Protein AF-A0A958G9Z1-F1 (afdb_monomer_lite)

Sequence (364 aa):
LAPSTAAIAHAPLNDTEDTVGPYPLTVTITPGTAGLVGDSVLIKFGTGSFSQTAPLLPFGNPNEYRGVIAGQGSGVSIQYYISTADSLGFHVNLPANAPADYFSFYAGPDTVAPLLVHSSVPFVDIAELPLSIQAGASDNLGVDSVWVEYTINDQSQAPFGMQRSGDEFSATFPFDSSDVAIDDSVSYRILARDVSAAMNQTVSGPHVFDIRKVLSTIQVVNKGIPDNDPSGISDTLHISEPGYSLKDLEIYLDAIHTHTGDLVVQLTAPNGTMLTLVDRPGYPATPTGSPGIHPKITLDDQAETSIEDIAFSAGQQVLGTFRPDPDLLANVNGFAYSGDWIITVSDHNAGSPGLLRNWGMIAS

pLDDT: mean 94.19, std 5.5, range [50.12, 98.81]

Secondary structure (DSSP, 8-state):
---SS-EEE-PPPPPBS-SS--EEEEEEEE--TT-B-GGG-EEEEESSS--EEEE-EE-SSTTEEEEEEPP--SSEEEEEEEEEEBTT--EEEESTTTTSS-EEEEES---PPPEEEE---SEEEGGGPSPEEEEEEE-SS-EEEEEEEEEETTEE---EEPEEETTEEEEE-S--TTT--TT-EEEEEEEEEESSTT--EEEEEEEEEEEE--EEEEEEEEEEE-TTEEEEEEEEEEE--TT-B-S-EEEEEEEE-S-GGGEEEEEE-TTS-EEEEEESTTTTTSTT----EEEEEEE-TT-SSBSSS--PPTT-EEEEEEB-SS--GGGGTTSBS-EEEEEEEEE-SSS--EEEEEEEEEE-

Radius of gyration: 32.28 Å; chains: 1; bounding box: 70×51×80 Å

Structure (mmCIF, N/CA/C/O backbone):
data_AF-A0A958G9Z1-F1
#
_entry.id   AF-A0A958G9Z1-F1
#
loop_
_atom_site.group_PDB
_atom_site.id
_atom_site.type_symbol
_atom_site.label_atom_id
_atom_site.label_alt_id
_atom_site.label_comp_id
_atom_site.label_asym_id
_atom_site.label_entity_id
_atom_site.label_seq_id
_atom_site.pdbx_PDB_ins_code
_atom_site.Cartn_x
_atom_site.Cartn_y
_atom_site.Cartn_z
_atom_site.occupancy
_atom_site.B_iso_or_equiv
_atom_site.auth_seq_id
_atom_site.auth_comp_id
_atom_site.auth_asym_id
_atom_site.auth_atom_id
_atom_site.pdbx_PDB_model_num
ATOM 1 N N . LEU A 1 1 ? 26.342 33.124 -12.918 1.00 50.12 1 LEU A N 1
ATOM 2 C CA . LEU A 1 1 ? 27.725 32.997 -13.436 1.00 50.12 1 LEU A CA 1
ATOM 3 C C . LEU A 1 1 ? 27.742 31.766 -14.329 1.00 50.12 1 LEU A C 1
ATOM 5 O O . LEU A 1 1 ? 27.199 30.758 -13.898 1.00 50.12 1 LEU A O 1
ATOM 9 N N . ALA A 1 2 ? 28.244 31.858 -15.562 1.00 53.75 2 ALA A N 1
ATOM 10 C CA . ALA A 1 2 ? 28.353 30.681 -16.428 1.00 53.75 2 ALA A CA 1
ATOM 11 C C . ALA A 1 2 ? 29.366 29.682 -15.828 1.00 53.75 2 ALA A C 1
ATOM 13 O O . ALA A 1 2 ? 30.347 30.135 -15.228 1.00 53.75 2 ALA A O 1
ATOM 14 N N . PRO A 1 3 ? 29.133 28.362 -15.937 1.00 61.88 3 PRO A N 1
ATOM 15 C CA . PRO A 1 3 ? 30.060 27.361 -15.419 1.00 61.88 3 PRO A CA 1
ATOM 16 C C . PRO A 1 3 ? 31.421 27.459 -16.125 1.00 61.88 3 PRO A C 1
ATOM 18 O O . PRO A 1 3 ? 31.508 27.823 -17.300 1.00 61.88 3 PRO A O 1
ATOM 21 N N . SER A 1 4 ? 32.495 27.153 -15.395 1.00 75.44 4 SER A N 1
ATOM 22 C CA . SER A 1 4 ? 33.869 27.204 -15.917 1.00 75.44 4 SER A CA 1
ATOM 23 C C . SER A 1 4 ? 34.161 26.113 -16.947 1.00 75.44 4 SER A C 1
ATOM 25 O O . SER A 1 4 ? 35.047 26.289 -17.772 1.00 75.44 4 SER A O 1
ATOM 27 N N . THR A 1 5 ? 33.415 25.008 -16.913 1.00 82.56 5 THR A N 1
ATOM 28 C CA . THR A 1 5 ? 33.541 23.858 -17.817 1.00 82.56 5 THR A CA 1
ATOM 29 C C . THR A 1 5 ? 32.169 23.463 -18.361 1.00 82.56 5 THR A C 1
ATOM 31 O O . THR A 1 5 ? 31.136 23.906 -17.851 1.00 82.56 5 THR A O 1
ATOM 34 N N . ALA A 1 6 ? 32.153 22.677 -19.437 1.00 87.56 6 ALA A N 1
ATOM 35 C CA . ALA A 1 6 ? 30.914 22.181 -20.023 1.00 87.56 6 ALA A CA 1
ATOM 36 C C . ALA A 1 6 ? 30.193 21.193 -19.088 1.00 87.56 6 ALA A C 1
ATOM 38 O O . ALA A 1 6 ? 30.829 20.479 -18.317 1.00 87.56 6 ALA A O 1
ATOM 39 N N . ALA A 1 7 ? 28.867 21.120 -19.195 1.00 92.00 7 ALA A N 1
ATOM 40 C CA . ALA A 1 7 ? 28.044 20.121 -18.518 1.00 92.00 7 ALA A CA 1
ATOM 41 C C . ALA A 1 7 ? 27.362 19.222 -19.555 1.00 92.00 7 ALA A C 1
ATOM 43 O O . ALA A 1 7 ? 26.756 19.726 -20.501 1.00 92.00 7 ALA A O 1
ATOM 44 N N . ILE A 1 8 ? 27.456 17.905 -19.368 1.00 94.75 8 ILE A N 1
ATOM 45 C CA . ILE A 1 8 ? 26.913 16.886 -20.275 1.00 94.75 8 ILE A CA 1
ATOM 46 C C . ILE A 1 8 ? 25.754 16.179 -19.567 1.00 94.75 8 ILE A C 1
ATOM 48 O O . ILE A 1 8 ? 25.907 15.750 -18.425 1.00 94.75 8 ILE A O 1
ATOM 52 N N . ALA A 1 9 ? 24.619 16.028 -20.247 1.00 95.31 9 ALA A N 1
ATOM 53 C CA . ALA A 1 9 ? 23.463 15.266 -19.784 1.00 95.31 9 ALA A CA 1
ATOM 54 C C . ALA A 1 9 ? 23.013 14.266 -20.859 1.00 95.31 9 ALA A C 1
ATOM 56 O O . ALA A 1 9 ? 22.919 14.605 -22.041 1.00 95.31 9 ALA A O 1
ATOM 57 N N . HIS A 1 10 ? 22.741 13.031 -20.443 1.00 95.44 10 HIS A N 1
ATOM 58 C CA . HIS A 1 10 ? 22.372 11.920 -21.316 1.00 95.44 10 HIS A CA 1
ATOM 59 C C . HIS A 1 10 ? 21.579 10.876 -20.522 1.00 95.44 10 HIS A C 1
ATOM 61 O O . HIS A 1 10 ? 21.950 10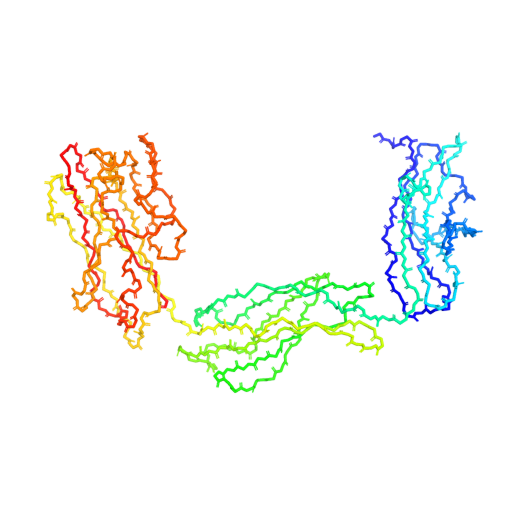.562 -19.391 1.00 95.44 10 HIS A O 1
ATOM 67 N N . ALA A 1 11 ? 20.513 10.345 -21.122 1.00 94.12 11 ALA A N 1
ATOM 68 C CA . ALA A 1 11 ? 19.806 9.173 -20.616 1.00 94.12 11 ALA A CA 1
ATOM 69 C C . ALA A 1 11 ? 20.477 7.911 -21.187 1.00 94.12 11 ALA A C 1
ATOM 71 O O . ALA A 1 11 ? 20.537 7.810 -22.415 1.00 94.12 11 ALA A O 1
ATOM 72 N N . PRO A 1 12 ? 20.996 6.994 -20.347 1.00 94.69 12 PRO A N 1
ATOM 73 C CA . PRO A 1 12 ? 21.653 5.775 -20.811 1.00 94.69 12 PRO A CA 1
ATOM 74 C C . PRO A 1 12 ? 20.796 4.975 -21.795 1.00 94.69 12 PRO A C 1
ATOM 76 O O . PRO A 1 12 ? 19.569 4.990 -21.711 1.00 94.69 12 PRO A O 1
ATOM 79 N N . LEU A 1 13 ? 21.447 4.279 -22.727 1.00 94.88 13 LEU A N 1
ATOM 80 C CA . LEU A 1 13 ? 20.760 3.332 -23.599 1.00 94.88 13 LEU A CA 1
ATOM 81 C C . LEU A 1 13 ? 20.326 2.105 -22.793 1.00 94.88 13 LEU A C 1
ATOM 83 O O . LEU A 1 13 ? 21.103 1.589 -21.992 1.00 94.88 13 LEU A O 1
ATOM 87 N N . ASN A 1 14 ? 19.105 1.650 -23.051 1.00 93.25 14 ASN A N 1
ATOM 88 C CA . ASN A 1 14 ? 18.599 0.373 -22.567 1.00 93.25 14 ASN A CA 1
ATOM 89 C C . ASN A 1 14 ? 19.230 -0.784 -23.345 1.00 93.25 14 ASN A C 1
ATOM 91 O O . ASN A 1 14 ? 19.774 -0.598 -24.441 1.00 93.25 14 ASN A O 1
ATOM 95 N N . ASP A 1 15 ? 19.103 -1.982 -22.788 1.00 95.38 15 ASP A N 1
ATOM 96 C CA . ASP A 1 15 ? 19.383 -3.211 -23.516 1.00 95.38 15 ASP A CA 1
ATOM 97 C C . ASP A 1 15 ? 18.480 -3.304 -24.759 1.00 95.38 15 ASP A C 1
ATOM 99 O O . ASP A 1 15 ? 17.447 -2.634 -24.878 1.00 95.38 15 ASP A O 1
ATOM 103 N N . THR A 1 16 ? 18.891 -4.097 -25.744 1.00 94.62 16 THR A N 1
ATOM 104 C CA . THR A 1 16 ? 18.179 -4.198 -27.016 1.00 94.62 16 THR A CA 1
ATOM 105 C C . THR A 1 16 ? 18.342 -5.565 -27.663 1.00 94.62 16 THR A C 1
ATOM 107 O O . THR A 1 16 ? 19.415 -6.166 -27.634 1.00 94.62 16 THR A O 1
ATOM 110 N N . GLU A 1 17 ? 17.285 -6.033 -28.323 1.00 95.12 17 GLU A N 1
ATOM 111 C CA . GLU A 1 17 ? 17.350 -7.219 -29.183 1.00 95.12 17 GLU A CA 1
ATOM 112 C C . GLU A 1 17 ? 17.801 -6.886 -30.618 1.00 95.12 17 GLU A C 1
ATOM 114 O O . GLU A 1 17 ? 18.070 -7.795 -31.408 1.00 95.12 17 GLU A O 1
ATOM 119 N N . ASP A 1 18 ? 17.933 -5.598 -30.976 1.00 94.25 18 ASP A N 1
ATOM 120 C CA . ASP A 1 18 ? 18.620 -5.211 -32.209 1.00 94.25 18 ASP A CA 1
ATOM 121 C C . ASP A 1 18 ? 20.117 -5.491 -32.047 1.00 94.25 18 ASP A C 1
ATOM 123 O O . ASP A 1 18 ? 20.829 -4.809 -31.323 1.00 94.25 18 ASP A O 1
ATOM 127 N N . THR A 1 19 ? 20.603 -6.522 -32.730 1.00 93.38 19 THR A N 1
ATOM 128 C CA . THR A 1 19 ? 22.013 -6.943 -32.673 1.00 93.38 19 THR A CA 1
ATOM 129 C C . THR A 1 19 ? 22.869 -6.335 -33.785 1.00 93.38 19 THR A C 1
ATOM 131 O O . THR A 1 19 ? 24.076 -6.588 -33.862 1.00 93.38 19 THR A O 1
ATOM 134 N N . VAL A 1 20 ? 22.256 -5.548 -34.674 1.00 94.62 20 VAL A N 1
ATOM 135 C CA . VAL A 1 20 ? 22.892 -4.978 -35.866 1.00 94.62 20 VAL A CA 1
ATOM 136 C C . VAL A 1 20 ? 23.199 -3.497 -35.662 1.00 94.62 20 VAL A C 1
ATOM 138 O O . VAL A 1 20 ? 24.272 -3.032 -36.061 1.00 94.62 20 VAL A O 1
ATOM 141 N N . GLY A 1 21 ? 22.286 -2.757 -35.033 1.00 92.44 21 GLY A N 1
ATOM 142 C CA . GLY A 1 21 ? 22.376 -1.310 -34.898 1.00 92.44 21 GLY A CA 1
ATOM 143 C C . GLY A 1 21 ? 22.321 -0.587 -36.258 1.00 92.44 21 GLY A C 1
ATOM 144 O O . GLY A 1 21 ? 21.833 -1.131 -37.253 1.00 92.44 21 GLY A O 1
ATOM 145 N N . PRO A 1 22 ? 22.855 0.643 -36.361 1.00 95.44 22 PRO A N 1
ATOM 146 C CA . PRO A 1 22 ? 23.552 1.389 -35.318 1.00 95.44 22 PRO A CA 1
ATOM 147 C C . PRO A 1 22 ? 22.590 1.948 -34.257 1.00 95.44 22 PRO A C 1
ATOM 149 O O . PRO A 1 22 ? 21.443 2.264 -34.559 1.00 95.44 22 PRO A O 1
ATOM 152 N N . TYR A 1 23 ? 23.077 2.135 -33.033 1.00 96.56 23 TYR A N 1
ATOM 153 C CA . TYR A 1 23 ? 22.278 2.563 -31.883 1.00 96.56 23 TYR A CA 1
ATOM 154 C C . TYR A 1 23 ? 22.357 4.084 -31.710 1.00 96.56 23 TYR A C 1
ATOM 156 O O . TYR A 1 23 ? 23.419 4.603 -31.341 1.00 96.56 23 TYR A O 1
ATOM 164 N N . PRO A 1 24 ? 21.289 4.837 -32.027 1.00 96.19 24 PRO A N 1
ATOM 165 C CA . PRO A 1 24 ? 21.303 6.284 -31.908 1.00 96.19 24 PRO A CA 1
ATOM 166 C C . PRO A 1 24 ? 21.202 6.720 -30.449 1.00 96.19 24 PRO A C 1
ATOM 168 O O . PRO A 1 24 ? 20.448 6.145 -29.672 1.00 96.19 24 PRO A O 1
ATOM 171 N N . LEU A 1 25 ? 21.897 7.801 -30.103 1.00 96.06 25 LEU A N 1
ATOM 172 C CA . LEU A 1 25 ? 21.759 8.447 -28.804 1.00 96.06 25 LEU A CA 1
ATOM 173 C C . LEU A 1 25 ? 21.762 9.969 -28.933 1.00 96.06 25 LEU A C 1
ATOM 175 O O . L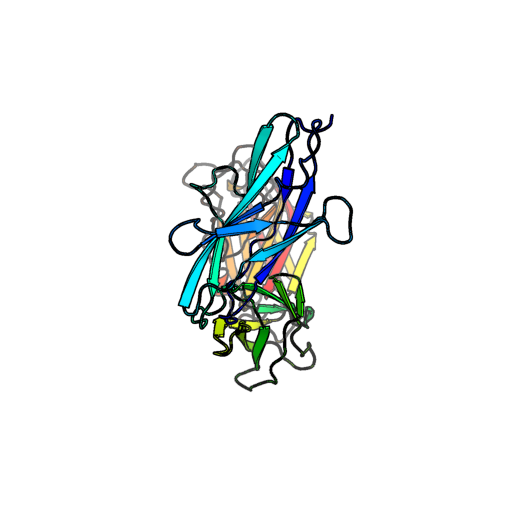EU A 1 25 ? 22.402 10.533 -29.828 1.00 96.06 25 LEU A O 1
ATOM 179 N N . THR A 1 26 ? 21.049 10.615 -28.015 1.00 95.38 26 THR A N 1
ATOM 180 C CA . THR A 1 26 ? 20.959 12.072 -27.894 1.00 95.38 26 THR A CA 1
ATOM 181 C C . THR A 1 26 ? 21.633 12.522 -26.601 1.00 95.38 26 THR A C 1
ATOM 183 O O . THR A 1 26 ? 21.517 11.872 -25.557 1.00 95.38 26 THR A O 1
ATOM 186 N N . VAL A 1 27 ? 22.348 13.642 -26.673 1.00 95.44 27 VAL A N 1
ATOM 187 C CA . VAL A 1 27 ? 23.076 14.256 -25.560 1.00 95.44 27 VAL A CA 1
ATOM 188 C C . VAL A 1 27 ? 22.757 15.742 -25.526 1.00 95.44 27 VAL A C 1
ATOM 190 O O . VAL A 1 27 ? 22.764 16.401 -26.562 1.00 95.44 27 VAL A O 1
ATOM 193 N N . THR A 1 28 ? 22.529 16.287 -24.335 1.00 95.56 28 THR A N 1
ATOM 194 C CA . THR A 1 28 ? 22.487 17.738 -24.125 1.00 95.56 28 THR A CA 1
ATOM 195 C C . THR A 1 28 ? 23.808 18.200 -23.528 1.00 95.56 28 THR A C 1
ATOM 197 O O . THR A 1 28 ? 24.258 17.658 -22.520 1.00 95.56 28 THR A O 1
ATOM 200 N N . ILE A 1 29 ? 24.437 19.205 -24.130 1.00 93.44 29 ILE A N 1
ATOM 201 C CA . ILE A 1 29 ? 25.736 19.721 -23.700 1.00 93.44 29 ILE A CA 1
ATOM 202 C C . ILE A 1 29 ? 25.635 21.225 -23.522 1.00 93.44 29 ILE A C 1
ATOM 204 O O . ILE A 1 29 ? 25.547 21.969 -24.492 1.00 93.44 29 ILE A O 1
ATOM 208 N N . THR A 1 30 ? 25.681 21.678 -22.273 1.00 92.75 30 THR A N 1
ATOM 209 C CA . THR A 1 30 ? 25.735 23.106 -21.948 1.00 92.75 30 THR A CA 1
ATOM 210 C C . THR A 1 30 ? 27.195 23.562 -21.969 1.00 92.75 30 THR A C 1
ATOM 212 O O . THR A 1 30 ? 27.970 23.095 -21.129 1.00 92.75 30 THR A O 1
ATOM 215 N N . PRO A 1 31 ? 27.610 24.454 -22.889 1.00 87.81 31 PRO A N 1
ATOM 216 C CA . PRO A 1 31 ? 28.996 24.903 -22.966 1.00 87.81 31 PRO A CA 1
ATOM 217 C C . PRO A 1 31 ? 29.430 25.686 -21.722 1.00 87.81 31 PRO A C 1
ATOM 219 O O . PRO A 1 31 ? 28.656 26.462 -21.157 1.00 87.81 31 PRO A O 1
ATOM 222 N N . GLY A 1 32 ? 30.697 25.523 -21.338 1.00 85.62 32 GLY A N 1
ATOM 223 C CA . GLY A 1 32 ? 31.363 26.423 -20.396 1.00 85.62 32 GLY A CA 1
ATOM 224 C C . GLY A 1 32 ? 31.752 27.754 -21.052 1.00 85.62 32 GLY A C 1
ATOM 225 O O . GLY A 1 32 ? 31.539 27.971 -22.247 1.00 85.62 32 GLY A O 1
ATOM 226 N N . THR A 1 33 ? 32.380 28.643 -20.283 1.00 84.88 33 THR A N 1
ATOM 227 C CA . THR A 1 33 ? 32.805 29.980 -20.749 1.00 84.88 33 THR A CA 1
ATOM 228 C C . THR A 1 33 ? 33.734 29.966 -21.967 1.00 84.88 33 THR A C 1
ATOM 230 O O . THR A 1 33 ? 33.690 30.897 -22.767 1.00 84.88 33 THR A O 1
ATOM 233 N N . ALA A 1 34 ? 34.555 28.926 -22.123 1.00 83.44 34 ALA A N 1
ATOM 234 C CA . ALA A 1 34 ? 35.497 28.783 -23.231 1.00 83.44 34 ALA A CA 1
ATOM 235 C C . ALA A 1 34 ? 34.858 28.312 -24.554 1.00 83.44 34 ALA A C 1
ATOM 237 O O . ALA A 1 34 ? 35.523 28.345 -25.589 1.00 83.44 34 ALA A O 1
ATOM 238 N N . GLY A 1 35 ? 33.584 27.900 -24.557 1.00 84.75 35 GLY A N 1
ATOM 239 C CA . GLY A 1 35 ? 32.925 27.322 -25.733 1.00 84.75 35 GLY A CA 1
ATOM 240 C C . GLY A 1 35 ? 33.491 25.953 -26.142 1.00 84.75 35 GLY A C 1
ATOM 241 O O . GLY A 1 35 ? 34.638 25.614 -25.856 1.00 84.75 35 GLY A O 1
ATOM 242 N N . LEU A 1 36 ? 32.672 25.138 -26.808 1.00 88.62 36 LEU A N 1
ATOM 243 C CA . LEU A 1 36 ? 33.074 23.802 -27.260 1.00 88.62 36 LEU A CA 1
ATOM 244 C C . LEU A 1 36 ? 33.890 23.870 -28.555 1.00 88.62 36 LEU A C 1
ATOM 246 O O . LEU A 1 36 ? 33.607 24.683 -29.437 1.00 88.62 36 LEU A O 1
ATOM 250 N N . VAL A 1 37 ? 34.856 22.965 -28.699 1.00 88.31 37 VAL A N 1
ATOM 251 C CA . VAL A 1 37 ? 35.515 22.700 -29.985 1.00 88.31 37 VAL A CA 1
ATOM 252 C C . VAL A 1 37 ? 34.622 21.765 -30.806 1.00 88.31 37 VAL A C 1
ATOM 254 O O . VAL A 1 37 ? 34.230 20.710 -30.324 1.00 88.31 37 VAL A O 1
ATOM 257 N N . GLY A 1 38 ? 34.291 22.138 -32.046 1.00 72.44 38 GLY A N 1
ATOM 258 C CA . GLY A 1 38 ? 33.286 21.424 -32.855 1.00 72.44 38 GLY A CA 1
ATOM 259 C C . GLY A 1 38 ? 33.532 19.917 -33.012 1.00 72.44 38 GLY A C 1
ATOM 260 O O . GLY A 1 38 ? 32.596 19.136 -32.875 1.00 72.44 38 GLY A O 1
ATOM 261 N N . ASP A 1 39 ? 34.789 19.506 -33.201 1.00 81.38 39 ASP A N 1
ATOM 262 C CA . ASP A 1 39 ? 35.165 18.102 -33.436 1.00 81.38 39 ASP A CA 1
ATOM 263 C C . ASP A 1 39 ? 35.554 17.348 -32.148 1.00 81.38 39 ASP A C 1
ATOM 265 O O . ASP A 1 39 ? 35.999 16.200 -32.201 1.00 81.38 39 ASP A O 1
ATOM 269 N N . SER A 1 40 ? 35.435 17.983 -30.976 1.00 86.94 40 SER A N 1
ATOM 270 C CA . SER A 1 40 ? 35.824 17.376 -29.696 1.00 86.94 40 SER A CA 1
ATOM 271 C C . SER A 1 40 ? 34.696 16.609 -29.010 1.00 86.94 40 SER A C 1
ATOM 273 O O . SER A 1 40 ? 34.952 15.923 -28.022 1.00 86.94 40 SER A O 1
ATOM 275 N N . VAL A 1 41 ? 33.465 16.718 -29.519 1.00 92.56 41 VAL A N 1
ATOM 276 C CA . VAL A 1 41 ? 32.273 16.072 -28.963 1.00 92.56 41 VAL A CA 1
ATOM 277 C C . VAL A 1 41 ? 32.150 14.657 -29.527 1.00 92.56 41 VAL A C 1
ATOM 279 O O . VAL A 1 41 ? 31.804 14.456 -30.692 1.00 92.56 41 VAL A O 1
ATOM 282 N N . LEU A 1 42 ? 32.466 13.661 -28.702 1.00 96.50 42 LEU A N 1
ATOM 283 C CA . LEU A 1 42 ? 32.685 12.281 -29.131 1.00 96.50 42 LEU A CA 1
ATOM 284 C C . LEU A 1 42 ? 31.972 11.274 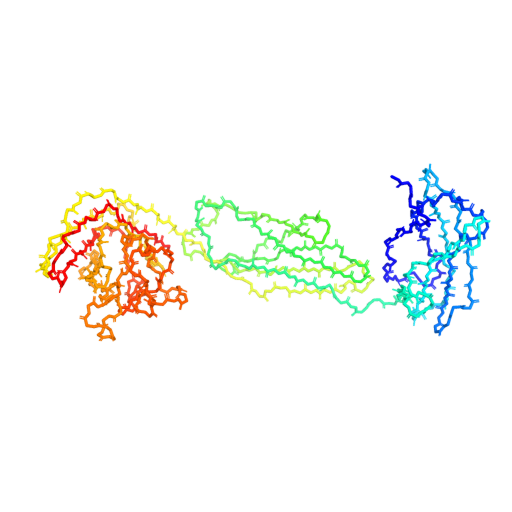-28.222 1.00 96.50 42 LEU A C 1
ATOM 286 O O . LEU A 1 42 ? 31.852 11.472 -27.015 1.00 96.50 42 LEU A O 1
ATOM 290 N N . ILE A 1 43 ? 31.601 10.136 -28.804 1.00 97.50 43 ILE A N 1
ATOM 291 C CA . ILE A 1 43 ? 31.267 8.894 -28.103 1.00 97.50 43 ILE A CA 1
ATOM 292 C C . ILE A 1 43 ? 32.482 7.978 -28.203 1.00 97.50 43 ILE A C 1
ATOM 294 O O . ILE A 1 43 ? 32.981 7.724 -29.301 1.00 97.50 43 ILE A O 1
ATOM 298 N N . LYS A 1 44 ? 32.958 7.468 -27.071 1.00 97.94 44 LYS A N 1
ATOM 299 C CA . LYS A 1 44 ? 34.019 6.459 -26.979 1.00 97.94 44 LYS A CA 1
ATOM 300 C C . LYS A 1 44 ? 33.368 5.148 -26.570 1.00 97.94 44 LYS A C 1
ATOM 302 O O . LYS A 1 44 ? 32.704 5.123 -25.541 1.00 97.94 44 LYS A O 1
ATOM 307 N N . PHE A 1 45 ? 33.506 4.091 -27.367 1.00 98.31 45 PHE A N 1
ATOM 308 C CA . PHE A 1 45 ? 32.751 2.851 -27.154 1.00 98.31 45 PHE A CA 1
ATOM 309 C C . PHE A 1 45 ? 33.515 1.595 -27.585 1.00 98.31 45 PHE A C 1
ATOM 311 O O . PHE A 1 45 ? 34.510 1.674 -28.309 1.00 98.31 45 PHE A O 1
ATOM 318 N N . GLY A 1 46 ? 33.052 0.429 -27.137 1.00 97.31 46 GLY A N 1
ATOM 319 C CA . GLY A 1 46 ? 33.583 -0.868 -27.553 1.00 97.31 46 GLY A CA 1
ATOM 320 C C . GLY A 1 46 ? 33.116 -2.026 -26.665 1.00 97.31 46 GLY A C 1
ATOM 321 O O . GLY A 1 46 ? 32.401 -1.817 -25.687 1.00 97.31 46 GLY A O 1
ATOM 322 N N . THR A 1 47 ? 33.502 -3.253 -27.011 1.00 95.44 47 THR A N 1
ATOM 323 C CA . THR A 1 47 ? 33.280 -4.454 -26.186 1.00 95.44 47 THR A CA 1
ATOM 324 C C . THR A 1 47 ? 34.574 -4.836 -25.467 1.00 95.44 47 THR A C 1
ATOM 326 O O . THR A 1 47 ? 35.591 -5.096 -26.114 1.00 95.44 47 THR A O 1
ATOM 329 N N . GLY A 1 48 ? 34.571 -4.842 -24.131 1.00 90.44 48 GLY A N 1
ATOM 330 C CA . GLY A 1 48 ? 35.743 -5.160 -23.297 1.00 90.44 48 GLY A CA 1
ATOM 331 C C . GLY A 1 48 ? 36.868 -4.108 -23.292 1.00 90.44 48 GLY A C 1
ATOM 332 O O . GLY A 1 48 ? 37.734 -4.149 -22.422 1.00 90.44 48 GLY A O 1
ATOM 333 N N . SER A 1 49 ? 36.875 -3.165 -24.242 1.00 93.94 49 SER A N 1
ATOM 334 C CA . SER A 1 49 ? 37.761 -1.992 -24.288 1.00 93.94 49 SER A CA 1
ATOM 335 C C . SER A 1 49 ? 37.167 -0.892 -25.178 1.00 93.94 49 SER A C 1
ATOM 337 O O . SER A 1 49 ? 36.456 -1.198 -26.133 1.00 93.94 49 SER A O 1
ATOM 339 N N . PHE A 1 50 ? 37.492 0.381 -24.921 1.00 96.88 50 PHE A N 1
ATOM 340 C CA . PHE A 1 50 ? 37.050 1.532 -25.729 1.00 96.88 50 PHE A CA 1
ATOM 341 C C . PHE A 1 50 ? 37.895 1.708 -27.004 1.00 96.88 50 PHE A C 1
ATOM 343 O O . PHE A 1 50 ? 38.719 2.618 -27.104 1.00 96.88 50 PHE A O 1
ATOM 350 N N . SER A 1 51 ? 37.729 0.808 -27.973 1.00 95.12 51 SER A N 1
ATOM 351 C CA . SER A 1 51 ? 38.516 0.782 -29.217 1.00 95.12 51 SER A CA 1
ATOM 352 C C . SER A 1 51 ? 37.948 1.652 -30.344 1.00 95.12 51 SER A C 1
ATOM 354 O O . SER A 1 51 ? 38.645 1.904 -31.328 1.00 95.12 51 SER A O 1
ATOM 356 N N . GLN A 1 52 ? 36.709 2.134 -30.212 1.00 96.94 52 GLN A N 1
ATOM 357 C CA . GLN A 1 52 ? 36.005 2.882 -31.251 1.00 96.94 52 GLN A CA 1
ATOM 358 C C . GLN A 1 52 ? 35.628 4.293 -30.793 1.00 96.94 52 GLN A C 1
ATOM 360 O O . GLN A 1 52 ? 35.534 4.605 -29.603 1.00 96.94 52 GLN A O 1
ATOM 365 N N . THR A 1 53 ? 35.455 5.192 -31.762 1.00 96.88 53 THR A N 1
ATOM 366 C CA . THR A 1 53 ? 35.029 6.576 -31.533 1.00 96.88 53 THR A CA 1
ATOM 367 C C . THR A 1 53 ? 34.038 7.000 -32.611 1.00 96.88 53 THR A C 1
ATOM 369 O O . THR A 1 53 ? 34.285 6.754 -33.788 1.00 96.88 53 THR A O 1
ATOM 372 N N . ALA A 1 54 ? 32.960 7.675 -32.218 1.00 96.69 54 ALA A N 1
ATOM 373 C CA . ALA A 1 54 ? 31.993 8.287 -33.127 1.00 96.69 54 ALA A CA 1
ATOM 374 C C . ALA A 1 54 ? 31.768 9.767 -32.769 1.00 96.69 54 ALA A C 1
ATOM 376 O O . ALA A 1 54 ? 31.811 10.108 -31.586 1.00 96.69 54 ALA A O 1
ATOM 377 N N . PRO A 1 55 ? 31.537 10.657 -33.750 1.00 96.69 55 PRO A N 1
ATOM 378 C CA . PRO A 1 55 ? 31.218 12.055 -33.480 1.00 96.69 55 PRO A CA 1
ATOM 379 C C . PRO A 1 55 ? 29.769 12.229 -33.005 1.00 96.69 55 PRO A C 1
ATOM 381 O O . PRO A 1 55 ? 28.863 11.515 -33.439 1.00 96.69 55 PRO A O 1
ATOM 384 N N . LEU A 1 56 ? 29.554 13.226 -32.149 1.00 95.56 56 LEU A N 1
ATOM 385 C CA . LEU A 1 56 ? 28.241 13.757 -31.785 1.00 95.56 56 LEU A CA 1
ATOM 386 C C . LEU A 1 56 ? 28.028 15.074 -32.535 1.00 95.56 56 LEU A C 1
ATOM 388 O O . LEU A 1 56 ? 28.791 16.022 -32.365 1.00 95.56 56 LEU A O 1
ATOM 392 N N . LEU A 1 57 ? 26.993 15.136 -33.369 1.00 94.56 57 LEU A N 1
ATOM 393 C CA . LEU A 1 57 ? 26.719 16.281 -34.238 1.00 94.56 57 LEU A CA 1
ATOM 394 C C . LEU A 1 57 ? 25.528 17.091 -33.707 1.00 94.56 57 LEU A C 1
ATOM 396 O O . LEU A 1 57 ? 24.578 16.478 -33.223 1.00 94.56 57 LEU A O 1
ATOM 400 N N . PRO A 1 58 ? 25.524 18.434 -33.812 1.00 92.75 58 PRO A N 1
ATOM 401 C CA . PRO A 1 58 ? 24.381 19.256 -33.404 1.00 92.75 58 PRO A CA 1
ATOM 402 C C . PRO A 1 58 ? 23.062 18.802 -34.052 1.00 92.75 58 PRO A C 1
ATOM 404 O O . PRO A 1 58 ? 23.035 18.497 -35.248 1.00 92.75 58 PRO A O 1
ATOM 407 N N . PHE A 1 59 ? 21.965 18.776 -33.290 1.00 91.69 59 PHE A N 1
ATOM 408 C CA . PHE A 1 59 ? 20.685 18.223 -33.737 1.00 91.69 59 PHE A CA 1
ATOM 409 C C . PHE A 1 59 ? 19.480 19.017 -33.225 1.00 91.69 59 PHE A C 1
ATOM 411 O O . PHE A 1 59 ? 19.147 18.937 -32.054 1.00 91.69 59 PHE A O 1
ATOM 418 N N . GLY A 1 60 ? 18.783 19.723 -34.122 1.00 82.88 60 GLY A N 1
ATOM 419 C CA . GLY A 1 60 ? 17.427 20.252 -33.899 1.00 82.88 60 GLY A CA 1
ATOM 420 C C . GLY A 1 60 ? 17.311 21.453 -32.950 1.00 82.88 60 GLY A C 1
ATOM 421 O O . GLY A 1 60 ? 16.749 22.474 -33.344 1.00 82.88 60 GLY A O 1
ATOM 422 N N . ASN A 1 61 ? 17.860 21.357 -31.739 1.00 91.75 61 ASN A N 1
ATOM 423 C CA . ASN A 1 61 ? 17.771 22.363 -30.682 1.00 91.75 61 ASN A CA 1
ATOM 424 C C . ASN A 1 61 ? 19.159 22.879 -30.255 1.00 91.75 61 ASN A C 1
ATOM 426 O O . ASN A 1 61 ? 20.170 22.193 -30.432 1.00 91.75 61 ASN A O 1
ATOM 430 N N . PRO A 1 62 ? 19.247 24.089 -29.664 1.00 90.56 62 PRO A N 1
ATOM 431 C CA . PRO A 1 62 ? 20.475 24.548 -29.025 1.00 90.56 62 PRO A CA 1
ATOM 432 C C . PRO A 1 62 ? 20.961 23.530 -27.991 1.00 90.56 62 PRO A C 1
ATOM 434 O O . PRO A 1 62 ? 20.160 23.021 -27.212 1.00 90.56 62 PRO A O 1
ATOM 437 N N . ASN A 1 63 ? 22.272 23.280 -27.960 1.00 91.62 63 ASN A N 1
ATOM 438 C CA . ASN A 1 63 ? 22.937 22.357 -27.032 1.00 91.62 63 ASN A CA 1
ATOM 439 C C . ASN A 1 63 ? 22.572 20.871 -27.186 1.00 91.62 63 ASN A C 1
ATOM 441 O O . ASN A 1 63 ? 23.103 20.056 -26.436 1.00 91.62 63 ASN A O 1
ATOM 445 N N . GLU A 1 64 ? 21.718 20.494 -28.133 1.00 95.19 64 GLU A N 1
ATOM 446 C CA . GLU A 1 64 ? 21.376 19.099 -28.394 1.00 95.19 64 GLU A CA 1
ATOM 447 C C . GLU A 1 64 ? 22.284 18.521 -29.485 1.00 95.19 64 GLU A C 1
ATOM 449 O O . GLU A 1 64 ? 22.493 19.126 -30.539 1.00 95.19 64 GLU A O 1
ATOM 454 N N . TYR A 1 65 ? 22.838 17.342 -29.220 1.00 95.50 65 TYR A N 1
ATOM 455 C CA . TYR A 1 65 ? 23.739 16.622 -30.109 1.00 95.50 65 TYR A CA 1
ATOM 456 C C . TYR A 1 65 ? 23.258 15.184 -30.283 1.00 95.50 65 TYR A C 1
ATOM 458 O O . TYR A 1 65 ? 22.781 14.558 -29.336 1.00 95.50 65 TYR A O 1
ATOM 466 N N . ARG A 1 66 ? 23.431 14.635 -31.485 1.00 96.12 66 ARG A N 1
ATOM 467 C CA . ARG A 1 66 ? 23.055 13.266 -31.836 1.00 96.12 66 ARG A CA 1
ATOM 468 C C . ARG A 1 66 ? 24.231 12.517 -32.440 1.00 96.12 66 ARG A C 1
ATOM 470 O O . ARG A 1 66 ? 24.993 13.058 -33.240 1.00 96.12 66 ARG A O 1
ATOM 477 N N . GLY A 1 67 ? 24.364 11.258 -32.054 1.00 95.75 67 GLY A N 1
ATOM 478 C CA . GLY A 1 67 ? 25.412 10.360 -32.518 1.00 95.75 67 GLY A CA 1
ATOM 479 C C . GLY A 1 67 ? 24.889 8.938 -32.591 1.00 95.75 67 GLY A C 1
ATOM 480 O O . GLY A 1 67 ? 23.739 8.666 -32.240 1.00 95.75 67 GLY A O 1
ATOM 481 N N . VAL A 1 68 ? 25.731 8.035 -33.079 1.00 97.38 68 VAL A N 1
ATOM 482 C CA . VAL A 1 68 ? 25.392 6.619 -33.195 1.00 97.38 68 VAL A CA 1
ATOM 483 C C . VAL A 1 68 ? 26.547 5.750 -32.715 1.00 97.38 68 VAL A C 1
ATOM 485 O O . VAL A 1 68 ? 27.709 6.034 -33.005 1.00 97.38 68 VAL A O 1
ATOM 488 N N . ILE A 1 69 ? 26.222 4.677 -32.003 1.00 97.69 69 ILE A N 1
ATOM 489 C CA . ILE A 1 69 ? 27.145 3.590 -31.676 1.00 97.69 69 ILE A CA 1
ATOM 490 C C . ILE A 1 69 ? 26.973 2.515 -32.749 1.00 97.69 69 ILE A C 1
ATOM 492 O O . ILE A 1 69 ? 25.865 2.037 -32.982 1.00 97.69 69 ILE A O 1
ATOM 496 N N . ALA A 1 70 ? 28.051 2.145 -33.437 1.00 96.38 70 ALA A N 1
ATOM 497 C CA . ALA A 1 70 ? 27.989 1.078 -34.434 1.00 96.38 70 ALA A CA 1
ATOM 498 C C . ALA A 1 70 ? 27.743 -0.286 -33.762 1.00 96.38 70 ALA A C 1
ATOM 500 O O . ALA A 1 70 ? 28.237 -0.532 -32.659 1.00 96.38 70 ALA A O 1
ATOM 501 N N . GLY A 1 71 ? 27.010 -1.176 -34.438 1.00 93.81 71 GLY A N 1
ATOM 502 C CA . GLY A 1 71 ? 26.787 -2.544 -33.970 1.00 93.81 71 GLY A CA 1
ATOM 503 C C . GLY A 1 71 ? 28.090 -3.316 -33.771 1.00 93.81 71 GLY A C 1
ATOM 504 O O . GLY A 1 71 ? 29.030 -3.180 -34.555 1.00 93.81 71 GLY A O 1
ATOM 505 N N . GLN A 1 72 ? 28.145 -4.135 -32.718 1.00 93.25 72 GLN A N 1
ATOM 506 C CA . GLN A 1 72 ? 29.324 -4.941 -32.365 1.00 93.25 72 GLN A CA 1
ATOM 507 C C . GLN A 1 72 ? 29.034 -6.450 -32.321 1.00 93.25 72 GLN A C 1
ATOM 509 O O . GLN A 1 72 ? 29.829 -7.221 -31.788 1.00 93.25 72 GLN A O 1
ATOM 514 N N . GLY A 1 73 ? 27.923 -6.873 -32.931 1.00 89.31 73 GLY A N 1
ATOM 515 C CA . GLY A 1 73 ? 27.480 -8.264 -32.984 1.00 89.31 73 GLY A CA 1
ATOM 516 C C . GLY A 1 73 ? 26.374 -8.582 -31.978 1.00 89.31 73 GLY A C 1
ATOM 517 O O . GLY A 1 73 ? 25.849 -7.698 -31.309 1.00 89.31 73 GLY A O 1
ATOM 518 N N . SER A 1 74 ? 26.024 -9.866 -31.900 1.00 92.94 74 SER A N 1
ATOM 519 C CA . SER A 1 74 ? 24.964 -10.393 -31.036 1.00 92.94 74 SER A CA 1
ATOM 520 C C . SER A 1 74 ? 25.532 -10.975 -29.747 1.00 92.94 74 SER A C 1
ATOM 522 O O . SER A 1 74 ? 26.568 -11.639 -29.763 1.00 92.94 74 SER A O 1
ATOM 524 N N . GLY A 1 75 ? 24.796 -10.809 -28.653 1.00 93.69 75 GLY A N 1
ATOM 525 C CA . GLY A 1 75 ? 25.125 -11.346 -27.339 1.00 93.69 75 GLY A CA 1
ATOM 526 C C . GLY A 1 75 ? 26.276 -10.615 -26.651 1.00 93.69 75 GLY A C 1
ATOM 527 O O . GLY A 1 75 ? 27.057 -11.242 -25.936 1.00 93.69 75 GLY A O 1
ATOM 528 N N . VAL A 1 76 ? 26.419 -9.312 -26.900 1.00 94.81 76 VAL A N 1
ATOM 529 C CA . VAL A 1 76 ? 27.557 -8.509 -26.431 1.00 94.81 76 VAL A CA 1
ATOM 530 C C . VAL A 1 76 ? 27.109 -7.379 -25.513 1.00 94.81 76 VAL A C 1
ATOM 532 O O . VAL A 1 76 ? 26.093 -6.736 -25.754 1.00 94.81 76 VAL A O 1
ATOM 535 N N . SER A 1 77 ? 27.912 -7.099 -24.483 1.00 95.62 77 SER A N 1
ATOM 536 C CA . SER A 1 77 ? 27.783 -5.880 -23.680 1.00 95.62 77 SER A CA 1
ATOM 537 C C . SER A 1 77 ? 28.674 -4.790 -24.273 1.00 95.62 77 SER A C 1
ATOM 539 O O . SER A 1 77 ? 29.898 -4.945 -24.362 1.00 95.62 77 SER A O 1
ATOM 541 N N . ILE A 1 78 ? 28.050 -3.702 -24.718 1.00 97.44 78 ILE A N 1
ATOM 542 C CA . ILE A 1 78 ? 28.719 -2.554 -25.322 1.00 97.44 78 ILE A CA 1
ATOM 543 C C . ILE A 1 78 ? 28.884 -1.485 -24.252 1.00 97.44 78 ILE A C 1
ATOM 545 O O . ILE A 1 78 ? 27.907 -0.983 -23.707 1.00 97.44 78 ILE A O 1
ATOM 549 N N . GLN A 1 79 ? 30.131 -1.118 -23.977 1.00 98.25 79 GLN A N 1
ATOM 550 C CA . GLN A 1 79 ? 30.489 -0.079 -23.016 1.00 98.25 79 GLN A CA 1
ATOM 551 C C . GLN A 1 79 ? 30.725 1.231 -23.759 1.00 98.25 79 GLN A C 1
ATOM 553 O O . GLN A 1 79 ? 31.319 1.226 -24.843 1.00 98.25 79 GLN A O 1
ATOM 558 N N . TYR A 1 80 ? 30.304 2.358 -23.187 1.00 98.31 80 TYR A N 1
ATOM 559 C CA . TYR A 1 80 ? 30.551 3.672 -23.767 1.00 98.31 80 TYR A CA 1
ATOM 560 C C . TYR A 1 80 ? 30.619 4.803 -22.735 1.00 98.31 80 TYR A C 1
ATOM 562 O O . TYR A 1 80 ? 30.109 4.706 -21.621 1.00 98.31 80 TYR A O 1
ATOM 570 N N . TYR A 1 81 ? 31.243 5.908 -23.131 1.00 98.31 81 TYR A N 1
ATOM 571 C CA . TYR A 1 81 ? 31.169 7.190 -22.436 1.00 98.31 81 TYR A CA 1
ATOM 572 C C . TYR A 1 81 ? 31.205 8.339 -23.447 1.00 98.31 81 TYR A C 1
ATOM 574 O O . TYR A 1 81 ? 31.653 8.185 -24.588 1.00 98.31 81 TYR A O 1
ATOM 582 N N . ILE A 1 82 ? 30.723 9.505 -23.028 1.00 97.88 82 ILE A N 1
ATOM 583 C CA . ILE A 1 82 ? 30.711 10.728 -23.835 1.00 97.88 82 ILE A CA 1
ATOM 584 C C . ILE A 1 82 ? 31.883 11.602 -23.398 1.00 97.88 82 ILE A C 1
ATOM 586 O O . ILE A 1 82 ? 32.170 11.696 -22.208 1.00 97.88 82 ILE A O 1
ATOM 590 N N . SER A 1 83 ? 32.560 12.241 -24.346 1.00 95.44 83 SER A N 1
ATOM 591 C CA . SER A 1 83 ? 33.694 13.127 -24.088 1.00 95.44 83 SER A CA 1
ATOM 592 C C . SER A 1 83 ? 33.561 14.412 -24.892 1.00 95.44 83 SER A C 1
ATOM 594 O O . SER A 1 83 ? 33.108 14.390 -26.034 1.00 95.44 83 SER A O 1
ATOM 596 N N . THR A 1 84 ? 33.954 15.532 -24.293 1.00 94.31 84 THR A N 1
ATOM 597 C CA . THR A 1 84 ? 34.009 16.849 -24.938 1.00 94.31 84 THR A CA 1
ATOM 598 C C . THR A 1 84 ? 35.304 17.557 -24.580 1.00 94.31 84 THR A C 1
ATOM 600 O O . THR A 1 84 ? 35.906 17.244 -23.552 1.00 94.31 84 THR A O 1
ATOM 603 N N . ALA A 1 85 ? 35.715 18.524 -25.401 1.00 92.38 85 ALA A N 1
ATOM 604 C CA . ALA A 1 85 ? 36.782 19.463 -25.068 1.00 92.38 85 ALA A CA 1
ATOM 605 C C . ALA A 1 85 ? 36.407 20.911 -25.410 1.00 92.38 85 ALA A C 1
ATOM 607 O O . ALA A 1 85 ? 35.747 21.170 -26.424 1.00 92.38 85 ALA A O 1
ATOM 608 N N . ASP A 1 86 ? 36.858 21.855 -24.590 1.00 88.88 86 ASP A N 1
ATOM 609 C CA . ASP A 1 86 ? 36.693 23.287 -24.837 1.00 88.88 86 ASP A CA 1
ATOM 610 C C . ASP A 1 86 ? 37.894 23.917 -25.566 1.00 88.88 86 ASP A C 1
ATOM 612 O O . ASP A 1 86 ? 38.914 23.269 -25.820 1.00 88.88 86 ASP A O 1
ATOM 616 N N . SER A 1 87 ? 37.768 25.196 -25.937 1.00 87.31 87 SER A N 1
ATOM 617 C CA . SER A 1 87 ? 38.829 25.921 -26.658 1.00 87.31 87 SER A CA 1
ATOM 618 C C . SER A 1 87 ? 40.104 26.167 -25.837 1.00 87.31 87 SER A C 1
ATOM 620 O O . SER A 1 87 ? 41.128 26.552 -26.403 1.00 87.31 87 SER A O 1
ATOM 622 N N . LEU A 1 88 ? 40.066 25.925 -24.522 1.00 87.19 88 LEU A N 1
ATOM 623 C CA . LEU A 1 88 ? 41.216 25.999 -23.620 1.00 87.19 88 LEU A CA 1
ATOM 624 C C . LEU A 1 88 ? 41.876 24.626 -23.401 1.00 87.19 88 LEU A C 1
ATOM 626 O O . LEU A 1 88 ? 42.899 24.547 -22.722 1.00 87.19 88 LEU A O 1
ATOM 630 N N . GLY A 1 89 ? 41.329 23.560 -23.996 1.00 83.75 89 GLY A N 1
ATOM 631 C CA . GLY A 1 89 ? 41.843 22.195 -23.897 1.00 83.75 89 GLY A CA 1
ATOM 632 C C . GLY A 1 89 ? 41.361 21.424 -22.666 1.00 83.75 89 GLY A C 1
ATOM 633 O O . GLY A 1 89 ? 41.909 20.360 -22.376 1.00 83.75 89 GLY A O 1
ATOM 634 N N . PHE A 1 90 ? 40.358 21.919 -21.932 1.00 86.88 90 PHE A N 1
ATOM 635 C CA . PHE A 1 90 ? 39.756 21.154 -20.840 1.00 86.88 90 PHE A CA 1
ATOM 636 C C . PHE A 1 90 ? 38.802 20.103 -21.385 1.00 86.88 90 PHE A C 1
ATOM 638 O O . PHE A 1 90 ? 37.946 20.403 -22.216 1.00 86.88 90 PHE A O 1
ATOM 645 N N . HIS A 1 91 ? 38.926 18.883 -20.864 1.00 90.06 91 HIS A N 1
ATOM 646 C CA . HIS A 1 91 ? 38.067 17.763 -21.216 1.00 90.06 91 HIS A CA 1
ATOM 647 C C . HIS A 1 91 ? 37.020 17.507 -20.137 1.00 90.06 91 HIS A C 1
ATOM 649 O O . HIS A 1 91 ? 37.333 17.512 -18.947 1.00 90.06 91 HIS A O 1
ATOM 655 N N . VAL A 1 92 ? 35.793 17.221 -20.565 1.00 93.81 92 VAL A N 1
ATOM 656 C CA . VAL A 1 92 ? 34.710 16.767 -19.687 1.00 93.81 92 VAL A CA 1
ATOM 657 C C . VAL A 1 92 ? 34.161 15.462 -20.236 1.00 93.81 92 VAL A C 1
ATOM 659 O O . VAL A 1 92 ? 33.859 15.373 -21.428 1.00 93.81 92 VAL A O 1
ATOM 662 N N . ASN A 1 93 ? 34.024 14.468 -19.359 1.00 95.94 93 ASN A N 1
ATOM 663 C CA . ASN A 1 93 ? 33.453 13.169 -19.682 1.00 95.94 93 ASN A CA 1
ATOM 664 C C . ASN A 1 93 ? 32.118 12.950 -18.959 1.00 95.94 93 ASN A C 1
ATOM 666 O O . ASN A 1 93 ? 31.875 13.519 -17.894 1.00 95.94 93 ASN A O 1
ATOM 670 N N . LEU A 1 94 ? 31.280 12.082 -19.524 1.00 96.75 94 LEU A N 1
ATOM 671 C CA . LEU A 1 94 ? 30.112 11.514 -18.861 1.00 96.75 94 LEU A CA 1
ATOM 672 C C . LEU A 1 94 ? 30.098 9.988 -19.082 1.00 96.75 94 LEU A C 1
ATOM 674 O O . LEU A 1 94 ? 29.959 9.564 -20.234 1.00 96.75 94 LEU A O 1
ATOM 678 N N . PRO A 1 95 ? 30.224 9.168 -18.020 1.00 97.56 95 PRO A N 1
ATOM 679 C CA . PRO A 1 95 ? 30.423 9.551 -16.614 1.00 97.56 95 PRO A CA 1
ATOM 680 C C . PRO A 1 95 ? 31.737 10.316 -16.353 1.00 97.56 95 PRO A C 1
ATOM 682 O O . PRO A 1 95 ? 32.684 10.231 -17.133 1.00 97.56 95 PRO A O 1
ATOM 685 N N . ALA A 1 96 ? 31.805 11.075 -15.252 1.00 95.44 96 ALA A N 1
ATOM 686 C CA . ALA A 1 96 ? 32.918 11.998 -14.985 1.00 95.44 96 ALA A CA 1
ATOM 687 C C . ALA A 1 96 ? 34.288 11.304 -14.848 1.00 95.44 96 ALA A C 1
ATOM 689 O O . ALA A 1 96 ? 35.291 11.843 -15.313 1.00 95.44 96 ALA A O 1
ATOM 690 N N . ASN A 1 97 ? 34.330 10.096 -14.271 1.00 95.62 97 ASN A N 1
ATOM 691 C CA . ASN A 1 97 ? 35.569 9.328 -14.087 1.00 95.62 97 ASN A CA 1
ATOM 692 C C . ASN A 1 97 ? 35.911 8.422 -15.281 1.00 95.62 97 ASN A C 1
ATOM 694 O O . ASN A 1 97 ? 36.756 7.532 -15.151 1.00 95.62 97 ASN A O 1
ATOM 698 N N . ALA A 1 98 ? 35.263 8.589 -16.438 1.00 96.06 98 ALA A N 1
ATOM 699 C CA . ALA A 1 98 ? 35.593 7.784 -17.607 1.00 96.06 98 ALA A CA 1
ATOM 700 C C . ALA A 1 98 ? 37.094 7.906 -17.956 1.00 96.06 98 ALA A C 1
ATOM 702 O O . ALA A 1 98 ? 37.644 9.014 -17.917 1.00 96.06 98 ALA A O 1
ATOM 703 N N . PRO A 1 99 ? 37.771 6.793 -18.306 1.00 95.25 99 PRO A N 1
ATOM 704 C CA . PRO A 1 99 ? 37.192 5.497 -18.683 1.00 95.25 99 PRO A CA 1
ATOM 705 C C . PRO A 1 99 ? 36.960 4.502 -17.528 1.00 95.25 99 PRO A C 1
ATOM 707 O O . PRO A 1 99 ? 36.580 3.369 -17.806 1.00 95.25 99 PRO A O 1
ATOM 710 N N . ALA A 1 100 ? 37.217 4.864 -16.265 1.00 96.06 100 ALA A N 1
ATOM 711 C CA . ALA A 1 100 ? 36.998 3.947 -15.139 1.00 96.06 100 ALA A CA 1
ATOM 712 C C . ALA A 1 100 ? 35.502 3.670 -14.915 1.00 96.06 100 ALA A C 1
ATOM 714 O O . ALA A 1 100 ? 35.115 2.515 -14.751 1.00 96.06 100 ALA A O 1
ATOM 715 N N . ASP A 1 101 ? 34.684 4.722 -15.002 1.00 97.31 101 ASP A N 1
ATOM 716 C CA . ASP A 1 101 ? 33.223 4.639 -14.989 1.00 97.31 101 ASP A CA 1
ATOM 717 C C . ASP A 1 101 ? 32.682 4.785 -16.417 1.00 97.31 101 ASP A C 1
ATOM 719 O O . ASP A 1 101 ? 33.159 5.618 -17.195 1.00 97.31 101 ASP A O 1
ATOM 723 N N . TYR A 1 102 ? 31.671 3.995 -16.766 1.00 97.88 102 TYR A N 1
ATOM 724 C CA . TYR A 1 102 ? 31.081 3.980 -18.102 1.00 97.88 102 TYR A CA 1
ATOM 725 C C . TYR A 1 102 ? 29.613 3.564 -18.064 1.00 97.88 102 TYR A C 1
ATOM 727 O O . TYR A 1 102 ? 29.147 2.956 -17.103 1.00 97.88 102 TYR A O 1
ATOM 735 N N . PHE A 1 103 ? 28.895 3.888 -19.135 1.00 97.88 103 PHE A N 1
ATOM 736 C CA . PHE A 1 103 ? 27.588 3.310 -19.419 1.00 97.88 103 PHE A CA 1
ATOM 737 C C . PHE A 1 103 ? 27.761 1.989 -20.166 1.00 97.88 103 PHE A C 1
ATOM 739 O O . PHE A 1 103 ? 28.754 1.790 -20.873 1.00 97.88 103 PHE A O 1
ATOM 746 N N . SER A 1 104 ? 26.784 1.098 -20.050 1.00 96.62 104 SER A N 1
ATOM 747 C CA . SER A 1 104 ? 26.743 -0.133 -20.832 1.00 96.62 104 SER A CA 1
ATOM 748 C C . SER A 1 104 ? 25.316 -0.547 -21.136 1.00 96.62 104 SER A C 1
ATOM 750 O O . SER A 1 104 ? 24.446 -0.335 -20.301 1.00 96.62 104 SER A O 1
ATOM 752 N N . PHE A 1 105 ? 25.127 -1.198 -22.278 1.00 96.38 105 PHE A N 1
ATOM 753 C CA . PHE A 1 105 ? 23.898 -1.910 -22.623 1.00 96.38 105 PHE A CA 1
ATOM 754 C C . PHE A 1 105 ? 24.243 -3.237 -23.308 1.00 96.38 105 PHE A C 1
ATOM 756 O O . PHE A 1 105 ? 25.339 -3.405 -23.860 1.00 96.38 105 PHE A O 1
ATOM 763 N N . TYR A 1 106 ? 23.329 -4.194 -23.245 1.00 96.00 106 TYR A N 1
ATOM 764 C CA . TYR A 1 106 ? 23.419 -5.500 -23.879 1.00 96.00 106 TYR A CA 1
ATOM 765 C C . TYR A 1 106 ? 22.670 -5.505 -25.214 1.00 96.00 106 TYR A C 1
ATOM 767 O O . TYR A 1 106 ? 21.530 -5.061 -25.295 1.00 96.00 106 TYR A O 1
ATOM 775 N N . ALA A 1 107 ? 23.316 -6.016 -26.263 1.00 95.69 107 ALA A N 1
ATOM 776 C CA . ALA A 1 107 ? 22.698 -6.248 -27.564 1.00 95.69 107 ALA A CA 1
ATOM 777 C C . ALA A 1 107 ? 22.564 -7.759 -27.797 1.00 95.69 107 ALA A C 1
ATOM 779 O O . ALA A 1 107 ? 23.556 -8.429 -28.104 1.00 95.69 107 ALA A O 1
ATOM 780 N N . GLY A 1 108 ? 21.366 -8.318 -27.632 1.00 94.94 108 GLY A N 1
ATOM 781 C CA . GLY A 1 108 ? 21.109 -9.759 -27.709 1.00 94.94 108 GLY A CA 1
ATOM 782 C C . GLY A 1 108 ? 19.717 -10.145 -27.198 1.00 94.94 108 GLY A C 1
ATOM 783 O O . GLY A 1 108 ? 18.941 -9.259 -26.862 1.00 94.94 108 GLY A O 1
ATOM 784 N N . PRO A 1 109 ? 19.392 -11.453 -27.150 1.00 93.44 109 PRO A N 1
ATOM 785 C CA . PRO A 1 109 ? 18.114 -11.925 -26.624 1.00 93.44 109 PRO A CA 1
ATOM 786 C C . PRO A 1 109 ? 17.928 -11.502 -25.174 1.00 93.44 109 PRO A C 1
ATOM 788 O O . PRO A 1 109 ? 18.853 -11.655 -24.372 1.00 93.44 109 PRO A O 1
ATOM 791 N N . ASP A 1 110 ? 16.733 -11.041 -24.838 1.00 94.44 110 ASP A N 1
ATOM 792 C CA . ASP A 1 110 ? 16.415 -10.713 -23.461 1.00 94.44 110 ASP A CA 1
ATOM 793 C C . ASP A 1 110 ? 15.887 -11.924 -22.689 1.00 94.44 110 ASP A C 1
ATOM 795 O O . ASP A 1 110 ? 15.028 -12.677 -23.149 1.00 94.44 110 ASP A O 1
ATOM 799 N N . THR A 1 111 ? 16.439 -12.113 -21.497 1.00 93.38 111 THR A N 1
ATOM 800 C CA . THR A 1 111 ? 16.090 -13.205 -20.581 1.00 93.38 111 THR A CA 1
ATOM 801 C C . THR A 1 111 ? 15.725 -12.699 -19.191 1.00 93.38 111 THR A C 1
ATOM 803 O O . THR A 1 111 ? 15.543 -13.504 -18.276 1.00 93.38 111 THR A O 1
ATOM 806 N N . VAL A 1 112 ? 15.731 -11.383 -18.993 1.00 94.81 112 VAL A N 1
ATOM 807 C CA . VAL A 1 112 ? 15.433 -10.752 -17.715 1.00 94.81 112 VAL A CA 1
ATOM 808 C C . VAL A 1 112 ? 13.945 -10.426 -17.720 1.00 94.81 112 VAL A C 1
ATOM 810 O O . VAL A 1 112 ? 13.431 -9.879 -18.678 1.00 94.81 112 VAL A O 1
ATOM 813 N N . ALA A 1 113 ? 13.231 -10.843 -16.677 1.00 96.81 113 ALA A N 1
ATOM 814 C CA . ALA A 1 113 ? 11.825 -10.491 -16.529 1.00 96.81 113 ALA A CA 1
ATOM 815 C C . ALA A 1 113 ? 11.679 -9.146 -15.799 1.00 96.81 113 ALA A C 1
ATOM 817 O O . ALA A 1 113 ? 12.518 -8.844 -14.939 1.00 96.81 113 ALA A O 1
ATOM 818 N N . PRO A 1 114 ? 10.576 -8.404 -16.025 1.00 98.00 114 PRO A N 1
ATOM 819 C CA . PRO A 1 114 ? 10.328 -7.143 -15.339 1.00 98.00 114 PRO A CA 1
ATOM 820 C C . PRO A 1 114 ? 10.393 -7.269 -13.816 1.00 98.00 114 PRO A C 1
ATOM 822 O O . PRO A 1 114 ? 9.824 -8.189 -13.226 1.00 98.00 114 PRO A O 1
ATOM 825 N N . LEU A 1 115 ? 10.991 -6.292 -13.144 1.00 98.00 115 LEU A N 1
ATOM 826 C CA . LEU A 1 115 ? 10.768 -6.091 -11.716 1.00 98.00 115 LEU A CA 1
ATOM 827 C C . LEU A 1 115 ? 9.358 -5.524 -11.519 1.00 98.00 115 LEU A C 1
ATOM 829 O O . LEU A 1 115 ? 9.012 -4.534 -12.156 1.00 98.00 115 LEU A O 1
ATOM 833 N N . LEU A 1 116 ? 8.568 -6.122 -10.625 1.00 98.31 116 LEU A N 1
ATOM 834 C CA . LEU A 1 116 ? 7.202 -5.698 -10.314 1.00 98.31 116 LEU A CA 1
ATOM 835 C C . LEU A 1 116 ? 7.030 -5.537 -8.801 1.00 98.31 116 LEU A C 1
ATOM 837 O O . LEU A 1 116 ? 7.229 -6.490 -8.046 1.00 98.31 116 LEU A O 1
ATOM 841 N N . VAL A 1 117 ? 6.633 -4.344 -8.362 1.00 98.00 117 VAL A N 1
ATOM 842 C CA . VAL A 1 117 ? 6.386 -4.008 -6.954 1.00 98.00 117 VAL A CA 1
ATOM 843 C C . VAL A 1 117 ? 4.964 -3.493 -6.766 1.00 98.00 117 VAL A C 1
ATOM 845 O O . VAL A 1 117 ? 4.455 -2.713 -7.567 1.00 98.00 117 VAL A O 1
ATOM 848 N N . HIS A 1 118 ? 4.304 -3.947 -5.705 1.00 97.81 118 HIS A N 1
ATOM 849 C CA . HIS A 1 118 ? 2.927 -3.585 -5.390 1.00 97.81 118 HIS A CA 1
ATOM 850 C C . HIS A 1 118 ? 2.684 -3.690 -3.881 1.00 97.81 118 HIS A C 1
ATOM 852 O O . HIS A 1 118 ? 3.223 -4.590 -3.238 1.00 97.81 118 HIS A O 1
ATOM 858 N N . SER A 1 119 ? 1.853 -2.796 -3.341 1.00 95.31 119 SER A N 1
ATOM 859 C CA . SER A 1 119 ? 1.359 -2.854 -1.965 1.00 95.31 119 SER A CA 1
ATOM 860 C C . SER A 1 119 ? -0.153 -3.048 -1.983 1.00 95.31 119 SER A C 1
ATOM 862 O O . SER A 1 119 ? -0.879 -2.174 -2.458 1.00 95.31 119 SER A O 1
ATOM 864 N N . SER A 1 120 ? -0.618 -4.179 -1.459 1.00 94.50 120 SER A N 1
ATOM 865 C CA . SER A 1 120 ? -2.041 -4.497 -1.343 1.00 94.50 120 SER A CA 1
ATOM 866 C C . SER A 1 120 ? -2.652 -3.895 -0.076 1.00 94.50 120 SER A C 1
ATOM 868 O O . SER A 1 120 ? -1.952 -3.668 0.911 1.00 94.50 120 SER A O 1
ATOM 870 N N . VAL A 1 121 ? -3.973 -3.722 -0.077 1.00 94.00 121 VAL A N 1
ATOM 871 C CA . VAL A 1 121 ? -4.776 -3.483 1.133 1.00 94.00 121 VAL A CA 1
ATOM 872 C C . VAL A 1 121 ? -5.515 -4.771 1.520 1.00 94.00 121 VAL A C 1
ATOM 874 O O . VAL A 1 121 ? -5.858 -5.534 0.619 1.00 94.00 121 VAL A O 1
ATOM 877 N N . PRO A 1 122 ? -5.744 -5.048 2.817 1.00 92.56 122 PRO A N 1
ATOM 878 C CA . PRO A 1 122 ? -6.401 -6.281 3.269 1.00 92.56 122 PRO A CA 1
ATOM 879 C C . PRO A 1 122 ? -7.935 -6.236 3.181 1.00 92.56 122 PRO A C 1
ATOM 881 O O . PRO A 1 122 ? -8.585 -7.278 3.203 1.00 92.56 122 PRO A O 1
ATOM 884 N N . PHE A 1 123 ? -8.529 -5.046 3.096 1.00 95.19 123 PHE A N 1
ATOM 885 C CA . PHE A 1 123 ? -9.966 -4.858 2.909 1.00 95.19 123 PHE A CA 1
ATOM 886 C C . PHE A 1 123 ? -10.255 -3.508 2.246 1.00 95.19 123 PHE A C 1
ATOM 888 O O . PHE A 1 123 ? -9.374 -2.650 2.154 1.00 95.19 123 PHE A O 1
ATOM 895 N N . VAL A 1 124 ? -11.496 -3.332 1.799 1.00 96.38 124 VAL A N 1
ATOM 896 C CA . VAL A 1 124 ? -12.031 -2.075 1.264 1.00 96.38 124 VAL A CA 1
ATOM 897 C C . VAL A 1 124 ? -13.412 -1.833 1.866 1.00 96.38 124 VAL A C 1
ATOM 899 O O . VAL A 1 124 ? -14.222 -2.761 1.925 1.00 96.38 124 VAL A O 1
ATOM 902 N N . ASP A 1 125 ? -13.700 -0.602 2.299 1.00 95.69 125 ASP A N 1
ATOM 903 C CA . ASP A 1 125 ? -15.075 -0.227 2.645 1.00 95.69 125 ASP A CA 1
ATOM 904 C C . ASP A 1 125 ? -15.923 -0.226 1.372 1.00 95.69 125 ASP A C 1
ATOM 906 O O . ASP A 1 125 ? -15.581 0.419 0.381 1.00 95.69 125 ASP A O 1
ATOM 910 N N . ILE A 1 126 ? -17.067 -0.904 1.396 1.00 95.56 126 ILE A N 1
ATOM 911 C CA . ILE A 1 126 ? -17.999 -0.948 0.267 1.00 95.56 126 ILE A CA 1
ATOM 912 C C . ILE A 1 126 ? -18.402 0.459 -0.217 1.00 95.56 126 ILE A C 1
ATOM 914 O O . ILE A 1 126 ? -18.724 0.641 -1.391 1.00 95.56 126 ILE A O 1
ATOM 918 N N . ALA A 1 127 ? -18.363 1.467 0.662 1.00 94.75 127 ALA A N 1
ATOM 919 C CA . ALA A 1 127 ? -18.650 2.860 0.319 1.00 94.75 127 ALA A CA 1
ATOM 920 C C . ALA A 1 127 ? -17.524 3.571 -0.464 1.00 94.75 127 ALA A C 1
ATOM 922 O O . ALA A 1 127 ? -17.781 4.618 -1.058 1.00 94.75 127 ALA A O 1
ATOM 923 N N . GLU A 1 128 ? -16.308 3.020 -0.480 1.00 95.88 128 GLU A N 1
ATOM 924 C CA . GLU A 1 128 ? -15.138 3.567 -1.186 1.00 95.88 128 GLU A CA 1
ATOM 925 C C . GLU A 1 128 ? -14.916 2.940 -2.570 1.00 95.88 128 GLU A C 1
ATOM 927 O O . GLU A 1 128 ? -14.005 3.336 -3.300 1.00 95.88 128 GLU A O 1
ATOM 932 N N . LEU A 1 129 ? -15.753 1.976 -2.964 1.00 97.38 129 LEU A N 1
ATOM 933 C CA . LEU A 1 129 ? -15.691 1.389 -4.298 1.00 97.38 129 LEU A CA 1
ATOM 934 C C . LEU A 1 129 ? -16.080 2.408 -5.389 1.00 97.38 129 LEU A C 1
ATOM 936 O O . LEU A 1 129 ? -16.997 3.212 -5.188 1.00 97.38 129 LEU A O 1
ATOM 940 N N . PRO A 1 130 ? -15.442 2.351 -6.575 1.00 97.94 130 PRO A N 1
ATOM 941 C CA . PRO A 1 130 ? -14.480 1.336 -7.022 1.00 97.94 130 PRO A CA 1
ATOM 942 C C . PRO A 1 130 ? -13.034 1.574 -6.535 1.00 97.94 130 PRO A C 1
ATOM 944 O O . PRO A 1 130 ? -12.518 2.692 -6.572 1.00 97.94 130 PRO A O 1
ATOM 947 N N . LEU A 1 131 ? -12.338 0.495 -6.149 1.00 97.75 131 LEU A N 1
ATOM 948 C CA . LEU A 1 131 ? -10.952 0.559 -5.666 1.00 97.75 131 LEU A CA 1
ATOM 949 C C . LEU A 1 131 ? -9.970 0.880 -6.803 1.00 97.75 131 LEU A C 1
ATOM 951 O O . LEU A 1 131 ? -9.983 0.228 -7.849 1.00 97.75 131 LEU A O 1
ATOM 955 N N . SER A 1 132 ? -9.049 1.816 -6.559 1.00 97.62 132 SER A N 1
ATOM 956 C CA . SER A 1 132 ? -7.891 2.068 -7.427 1.00 97.62 132 SER A CA 1
ATOM 957 C C . SER A 1 132 ? -6.593 1.552 -6.804 1.00 97.62 132 SER A C 1
ATOM 959 O O . SER A 1 132 ? -6.330 1.795 -5.631 1.00 97.62 132 SER A O 1
ATOM 961 N N . ILE A 1 133 ? -5.766 0.874 -7.602 1.00 98.25 133 ILE A N 1
ATOM 962 C CA . ILE A 1 133 ? -4.475 0.304 -7.192 1.00 98.25 133 ILE A CA 1
ATOM 963 C C . ILE A 1 133 ? -3.328 0.813 -8.070 1.00 98.25 133 ILE A C 1
ATOM 965 O O . ILE A 1 133 ? -3.537 1.247 -9.206 1.00 98.25 133 ILE A O 1
ATOM 969 N N . GLN A 1 134 ? -2.108 0.740 -7.535 1.00 98.31 134 GLN A N 1
ATOM 970 C CA . GLN A 1 134 ? -0.875 1.165 -8.202 1.00 98.31 134 GLN A CA 1
ATOM 971 C C . GLN A 1 134 ? 0.190 0.073 -8.128 1.00 98.31 134 GLN A C 1
ATOM 973 O O . GLN A 1 134 ? 0.249 -0.657 -7.141 1.00 98.31 134 GLN A O 1
ATOM 978 N N . ALA A 1 135 ? 1.037 -0.034 -9.144 1.00 98.50 135 ALA A N 1
ATOM 979 C CA . ALA A 1 135 ? 2.181 -0.933 -9.169 1.00 98.50 135 ALA A CA 1
ATOM 980 C C . ALA A 1 135 ? 3.355 -0.281 -9.906 1.00 98.50 135 ALA A C 1
ATOM 982 O O . ALA A 1 135 ? 3.168 0.305 -10.972 1.00 98.50 135 ALA A O 1
ATOM 983 N N . GLY A 1 136 ? 4.562 -0.450 -9.375 1.00 98.38 136 GLY A N 1
ATOM 984 C CA . GLY A 1 136 ? 5.791 -0.067 -10.061 1.00 98.38 136 GLY A CA 1
ATOM 985 C C . GLY A 1 136 ? 6.295 -1.230 -10.909 1.00 98.38 136 GLY A C 1
ATOM 986 O O . GLY A 1 136 ? 6.416 -2.346 -10.397 1.00 98.38 136 GLY A O 1
ATOM 987 N N . ALA A 1 137 ? 6.598 -0.991 -12.185 1.00 98.19 137 ALA A N 1
ATOM 988 C CA . ALA A 1 137 ? 7.199 -1.994 -13.056 1.00 98.19 137 ALA A CA 1
ATOM 989 C C . ALA A 1 137 ? 8.331 -1.410 -13.907 1.00 98.19 137 ALA A C 1
ATOM 991 O O . ALA A 1 137 ? 8.148 -0.417 -14.610 1.00 98.19 137 ALA A O 1
ATOM 992 N N . SER A 1 138 ? 9.490 -2.067 -13.880 1.00 96.62 138 SER A N 1
ATOM 993 C CA . SER A 1 138 ? 10.691 -1.653 -14.611 1.00 96.62 138 SER A CA 1
ATOM 994 C C . SER A 1 138 ? 11.403 -2.859 -15.204 1.00 96.62 138 SER A C 1
ATOM 996 O O . SER A 1 138 ? 11.402 -3.930 -14.603 1.00 96.62 138 SER A O 1
ATOM 998 N N . ASP A 1 139 ? 12.065 -2.668 -16.335 1.00 97.00 139 ASP A N 1
ATOM 999 C CA . ASP A 1 139 ? 12.775 -3.725 -17.046 1.00 97.00 139 ASP A CA 1
ATOM 1000 C C . ASP A 1 139 ? 13.970 -3.139 -17.825 1.00 97.00 139 ASP A C 1
ATOM 1002 O O . ASP A 1 139 ? 13.968 -1.945 -18.140 1.00 97.00 139 ASP A O 1
ATOM 1006 N N . ASN A 1 140 ? 14.996 -3.945 -18.106 1.00 92.50 140 ASN A N 1
ATOM 1007 C CA . ASN A 1 140 ? 16.217 -3.523 -18.806 1.00 92.50 140 ASN A CA 1
ATOM 1008 C C . ASN A 1 140 ? 15.994 -3.194 -20.292 1.00 92.50 140 ASN A C 1
ATOM 1010 O O . ASN A 1 140 ? 16.733 -2.362 -20.822 1.00 92.50 140 ASN A O 1
ATOM 1014 N N . LEU A 1 141 ? 14.992 -3.785 -20.955 1.00 92.94 141 LEU A N 1
ATOM 1015 C CA . LEU A 1 141 ? 14.565 -3.415 -22.316 1.00 92.94 141 LEU A CA 1
ATOM 1016 C C . LEU A 1 141 ? 13.322 -2.533 -22.284 1.00 92.94 141 LEU A C 1
ATOM 1018 O O . LEU A 1 141 ? 13.147 -1.642 -23.122 1.00 92.94 141 LEU A O 1
ATOM 1022 N N . GLY A 1 142 ? 12.479 -2.757 -21.285 1.00 93.56 142 GLY A N 1
ATOM 1023 C CA . GLY A 1 142 ? 11.303 -1.962 -21.003 1.00 93.56 142 GLY A CA 1
ATOM 1024 C C . GLY A 1 142 ? 10.053 -2.816 -20.868 1.00 93.56 142 GLY A C 1
ATOM 1025 O O . GLY A 1 142 ? 9.937 -3.916 -21.395 1.00 93.56 142 GLY A O 1
ATOM 1026 N N . VAL A 1 143 ? 9.074 -2.266 -20.160 1.00 97.31 143 VAL A N 1
ATOM 1027 C CA . VAL A 1 143 ? 7.788 -2.925 -19.923 1.00 97.31 143 VAL A CA 1
ATOM 1028 C C . VAL A 1 143 ? 6.830 -2.637 -21.082 1.00 97.31 143 VAL A C 1
ATOM 1030 O O . VAL A 1 143 ? 6.635 -1.471 -21.439 1.00 97.31 143 VAL A O 1
ATOM 1033 N N . ASP A 1 144 ? 6.224 -3.683 -21.648 1.00 97.56 144 ASP A N 1
ATOM 1034 C CA . ASP A 1 144 ? 5.170 -3.602 -22.670 1.00 97.56 144 ASP A CA 1
ATOM 1035 C C . ASP A 1 144 ? 3.820 -3.294 -22.021 1.00 97.56 144 ASP A C 1
ATOM 1037 O O . ASP A 1 144 ? 3.166 -2.300 -22.340 1.00 97.56 144 ASP A O 1
ATOM 1041 N N . SER A 1 145 ? 3.406 -4.137 -21.075 1.00 97.94 145 SER A N 1
ATOM 1042 C CA . SER A 1 145 ? 2.086 -4.040 -20.458 1.00 97.94 145 SER A CA 1
ATOM 1043 C C . SER A 1 145 ? 2.069 -4.571 -19.032 1.00 97.94 145 SER A C 1
ATOM 1045 O O . SER A 1 145 ? 2.808 -5.486 -18.671 1.00 97.94 145 SER A O 1
ATOM 1047 N N . VAL A 1 146 ? 1.177 -3.988 -18.232 1.00 98.81 146 VAL A N 1
ATOM 1048 C CA . VAL A 1 146 ? 0.828 -4.468 -16.895 1.00 98.81 146 VAL A CA 1
ATOM 1049 C C . VAL A 1 146 ? -0.689 -4.605 -16.826 1.00 98.81 146 VAL A C 1
ATOM 1051 O O . VAL A 1 146 ? -1.410 -3.718 -17.290 1.00 98.81 146 VAL A O 1
ATOM 1054 N N . TRP A 1 147 ? -1.188 -5.717 -16.297 1.00 98.75 147 TRP A N 1
ATOM 1055 C CA . TRP A 1 147 ? -2.623 -5.976 -16.169 1.00 98.75 147 TRP A CA 1
ATOM 1056 C C . TRP A 1 147 ? -2.948 -6.752 -14.899 1.00 98.75 147 TRP A C 1
ATOM 1058 O O . TRP A 1 147 ? -2.077 -7.337 -14.255 1.00 98.75 147 TRP A O 1
ATOM 1068 N N . VAL A 1 148 ? -4.229 -6.744 -14.552 1.00 98.81 148 VAL A N 1
ATOM 1069 C CA . VAL A 1 148 ? -4.783 -7.419 -13.386 1.00 98.81 148 VAL A CA 1
ATOM 1070 C C . VAL A 1 148 ? -5.672 -8.561 -13.849 1.00 98.81 148 VAL A C 1
ATOM 1072 O O . VAL A 1 148 ? -6.534 -8.389 -14.712 1.00 98.81 148 VAL A O 1
ATOM 1075 N N . GLU A 1 149 ? -5.484 -9.723 -13.239 1.00 98.75 149 GLU A N 1
ATOM 1076 C CA . GLU A 1 149 ? -6.419 -10.843 -13.290 1.00 98.75 149 GLU A CA 1
ATOM 1077 C C . GLU A 1 149 ? -7.004 -11.043 -11.900 1.00 98.75 149 GLU A C 1
ATOM 1079 O O . GLU A 1 149 ? -6.257 -11.058 -10.922 1.00 98.75 149 GLU A O 1
ATOM 1084 N N . TYR A 1 150 ? -8.325 -11.190 -11.800 1.00 98.62 150 TYR A N 1
ATOM 1085 C CA . TYR A 1 150 ? -8.991 -11.270 -10.507 1.00 98.62 150 TYR A CA 1
ATOM 1086 C C . TYR A 1 150 ? -10.223 -12.175 -10.507 1.00 98.62 150 TYR A C 1
ATOM 1088 O O . TYR A 1 150 ? -10.756 -12.577 -11.547 1.00 98.62 150 TYR A O 1
ATOM 1096 N N . THR A 1 151 ? -10.647 -12.507 -9.296 1.00 98.75 151 THR A N 1
ATOM 1097 C CA . THR A 1 151 ? -11.832 -13.295 -8.975 1.00 98.75 151 THR A CA 1
ATOM 1098 C C . THR A 1 151 ? -12.630 -12.577 -7.891 1.00 98.75 151 THR A C 1
ATOM 1100 O O . THR A 1 151 ? -12.041 -11.912 -7.040 1.00 98.75 151 THR A O 1
ATOM 1103 N N . ILE A 1 152 ? -13.952 -12.727 -7.921 1.00 98.50 152 ILE A N 1
ATOM 1104 C CA . ILE A 1 152 ? -14.859 -12.344 -6.830 1.00 98.50 152 ILE A CA 1
ATOM 1105 C C . ILE A 1 152 ? -15.472 -13.647 -6.325 1.00 98.50 152 ILE A C 1
ATOM 1107 O O . ILE A 1 152 ? -16.109 -14.351 -7.111 1.00 98.50 152 ILE A O 1
ATOM 1111 N N . ASN A 1 153 ? -15.243 -14.005 -5.060 1.00 97.56 153 ASN A N 1
ATOM 1112 C CA . ASN A 1 153 ? -15.695 -15.275 -4.471 1.00 97.56 153 ASN A CA 1
ATOM 1113 C C . ASN A 1 153 ? -15.338 -16.495 -5.345 1.00 97.56 153 ASN A C 1
ATOM 1115 O O . ASN A 1 153 ? -16.203 -17.288 -5.733 1.00 97.56 153 ASN A O 1
ATOM 1119 N N . ASP A 1 154 ? -14.066 -16.583 -5.746 1.00 96.69 154 ASP A N 1
ATOM 1120 C CA . ASP A 1 154 ? -13.509 -17.595 -6.659 1.00 96.69 154 ASP A CA 1
ATOM 1121 C C . ASP A 1 154 ? -14.092 -17.602 -8.090 1.00 96.69 154 ASP A C 1
ATOM 1123 O O . ASP A 1 154 ? -13.669 -18.396 -8.935 1.00 96.69 154 ASP A O 1
ATOM 1127 N N . GLN A 1 155 ? -15.033 -16.709 -8.420 1.00 98.12 155 GLN A N 1
ATOM 1128 C CA . GLN A 1 155 ? -15.555 -16.560 -9.777 1.00 98.12 155 GLN A CA 1
ATOM 1129 C C . GLN A 1 155 ? -14.647 -15.646 -10.597 1.00 98.12 155 GLN A C 1
ATOM 1131 O O . GLN A 1 155 ? -14.496 -14.461 -10.291 1.00 98.12 155 GLN A O 1
ATOM 1136 N N . SER A 1 156 ? -14.057 -16.198 -11.659 1.00 98.06 156 SER A N 1
ATOM 1137 C CA . SER A 1 156 ? -13.169 -15.475 -12.576 1.00 98.06 156 SER A CA 1
ATOM 1138 C C . SER A 1 156 ? -13.870 -14.299 -13.247 1.00 98.06 156 SER A C 1
ATOM 1140 O O . SER A 1 156 ? -14.968 -14.438 -13.782 1.00 98.06 156 SER A O 1
ATOM 1142 N N . GLN A 1 157 ? -13.186 -13.157 -13.240 1.00 98.62 157 GLN A N 1
ATOM 1143 C CA . GLN A 1 157 ? -13.621 -11.927 -13.888 1.00 98.62 157 GLN A CA 1
ATOM 1144 C C . GLN A 1 157 ? -12.765 -11.631 -15.123 1.00 98.62 157 GLN A C 1
ATOM 1146 O O . GLN A 1 157 ? -11.703 -12.229 -15.327 1.00 98.62 157 GLN A O 1
ATOM 1151 N N . ALA A 1 158 ? -13.227 -10.707 -15.967 1.00 98.38 158 ALA A N 1
ATOM 1152 C CA . ALA A 1 158 ? -12.446 -10.269 -17.117 1.00 98.38 158 ALA A CA 1
ATOM 1153 C C . ALA A 1 158 ? -11.191 -9.500 -16.651 1.00 98.38 158 ALA A C 1
ATOM 1155 O O . ALA A 1 158 ? -11.316 -8.596 -15.823 1.00 98.38 158 ALA A O 1
ATOM 1156 N N . PRO A 1 159 ? -9.991 -9.809 -17.175 1.00 98.44 159 PRO A N 1
ATOM 1157 C CA . PRO A 1 159 ? -8.798 -9.044 -16.842 1.00 98.44 159 PRO A CA 1
ATOM 1158 C C . PRO A 1 159 ? -8.875 -7.618 -17.390 1.00 98.44 159 PRO A C 1
ATOM 1160 O O . PRO A 1 159 ? -9.514 -7.366 -18.415 1.00 98.44 159 PRO A O 1
ATOM 1163 N N . PHE A 1 160 ? -8.163 -6.694 -16.749 1.00 98.69 160 PHE A N 1
ATOM 1164 C CA . PHE A 1 160 ? -8.078 -5.299 -17.182 1.00 98.69 160 PHE A CA 1
ATOM 1165 C C . PHE A 1 160 ? -6.640 -4.778 -17.127 1.00 98.69 160 PHE A C 1
ATOM 1167 O O . PHE A 1 160 ? -5.860 -5.139 -16.249 1.00 98.69 160 PHE A O 1
ATOM 1174 N N . GLY A 1 161 ? -6.276 -3.941 -18.100 1.00 98.38 161 GLY A N 1
ATOM 1175 C CA . GLY A 1 161 ? -4.943 -3.344 -18.194 1.00 98.38 161 GLY A CA 1
ATOM 1176 C C . GLY A 1 161 ? -4.762 -2.146 -17.262 1.00 98.38 161 GLY A C 1
ATOM 1177 O O . GLY A 1 161 ? -5.727 -1.465 -16.917 1.00 98.38 161 GLY A O 1
ATOM 1178 N N . MET A 1 162 ? -3.511 -1.864 -16.905 1.00 98.69 162 MET A N 1
ATOM 1179 C CA . MET A 1 162 ? -3.125 -0.687 -16.130 1.00 98.69 162 MET A CA 1
ATOM 1180 C C . MET A 1 162 ? -2.601 0.438 -17.029 1.00 98.69 162 MET A C 1
ATOM 1182 O O . MET A 1 162 ? -1.942 0.200 -18.041 1.00 98.69 162 MET A O 1
ATOM 1186 N N . GLN A 1 163 ? -2.897 1.683 -16.658 1.00 98.38 163 GLN A N 1
ATOM 1187 C CA . GLN A 1 163 ? -2.417 2.883 -17.338 1.00 98.38 163 GLN A CA 1
ATOM 1188 C C . GLN A 1 163 ? -1.016 3.249 -16.849 1.00 98.38 163 GLN A C 1
ATOM 1190 O O . GLN A 1 163 ? -0.784 3.348 -15.645 1.00 98.38 163 GLN A O 1
ATOM 1195 N N . ARG A 1 164 ? -0.097 3.474 -17.792 1.00 97.88 164 ARG A N 1
ATOM 1196 C CA . ARG A 1 164 ? 1.317 3.762 -17.528 1.00 97.88 164 ARG A CA 1
ATOM 1197 C C . ARG A 1 164 ? 1.594 5.261 -17.396 1.00 97.88 164 ARG A C 1
ATOM 1199 O O . ARG A 1 164 ? 1.173 6.045 -18.245 1.00 97.88 164 ARG A O 1
ATOM 1206 N N . SER A 1 165 ? 2.402 5.631 -16.406 1.00 96.88 165 SER A N 1
ATOM 1207 C CA . SER A 1 165 ? 3.003 6.956 -16.234 1.00 96.88 165 SER A CA 1
ATOM 1208 C C . SER A 1 165 ? 4.454 6.816 -15.754 1.00 96.88 165 SER A C 1
ATOM 1210 O O . SER A 1 165 ? 4.727 6.785 -14.556 1.00 96.88 165 SER A O 1
ATOM 1212 N N . GLY A 1 166 ? 5.404 6.740 -16.692 1.00 93.56 166 GLY A N 1
ATOM 1213 C CA . GLY A 1 166 ? 6.791 6.381 -16.372 1.00 93.56 166 GLY A CA 1
ATOM 1214 C C . GLY A 1 166 ? 6.897 4.892 -16.035 1.00 93.56 166 GLY A C 1
ATOM 1215 O O . GLY A 1 166 ? 6.430 4.068 -16.824 1.00 93.56 166 GLY A O 1
ATOM 1216 N N . ASP A 1 167 ? 7.472 4.573 -14.877 1.00 94.94 167 ASP A N 1
ATOM 1217 C CA . ASP A 1 167 ? 7.556 3.202 -14.345 1.00 94.94 167 ASP A CA 1
ATOM 1218 C C . ASP A 1 167 ? 6.404 2.874 -13.376 1.00 94.94 167 ASP A C 1
ATOM 1220 O O . ASP A 1 167 ? 6.317 1.761 -12.866 1.00 94.94 167 ASP A O 1
ATOM 1224 N N . GLU A 1 168 ? 5.493 3.823 -13.145 1.00 98.12 168 GLU A N 1
ATOM 1225 C CA . GLU A 1 168 ? 4.285 3.620 -12.344 1.00 98.12 168 GLU A CA 1
ATOM 1226 C C . GLU A 1 168 ? 3.092 3.248 -13.227 1.00 98.12 168 GLU A C 1
ATOM 1228 O O . GLU A 1 168 ? 2.849 3.848 -14.282 1.00 98.12 168 GLU A O 1
ATOM 1233 N N . PHE A 1 169 ? 2.316 2.273 -12.768 1.00 98.56 169 PHE A N 1
ATOM 1234 C CA . PHE A 1 169 ? 1.108 1.776 -13.411 1.00 98.56 169 PHE A CA 1
ATOM 1235 C C . PHE A 1 169 ? -0.065 1.889 -12.447 1.00 98.56 169 PHE A C 1
ATOM 1237 O O . PHE A 1 169 ? 0.051 1.540 -11.277 1.00 98.56 169 PHE A O 1
ATOM 1244 N N . SER A 1 170 ? -1.222 2.341 -12.930 1.00 98.50 170 SER A N 1
ATOM 1245 C CA . SER A 1 170 ? -2.431 2.473 -12.107 1.00 98.50 170 SER A CA 1
ATOM 1246 C C . SER A 1 170 ? -3.672 1.947 -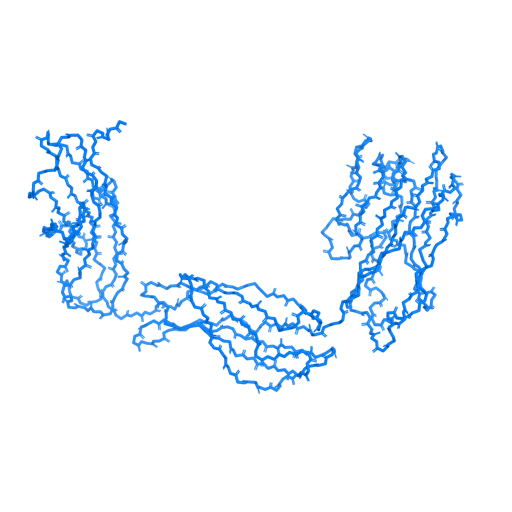12.815 1.00 98.50 170 SER A C 1
ATOM 1248 O O . SER A 1 170 ? -3.776 2.007 -14.041 1.00 98.50 170 SER A O 1
ATOM 1250 N N . ALA A 1 171 ? -4.617 1.409 -12.050 1.00 98.25 171 ALA A N 1
ATOM 1251 C CA . ALA A 1 171 ? -5.913 0.990 -12.566 1.00 98.25 171 ALA A CA 1
ATOM 1252 C C . ALA A 1 171 ? -6.984 1.001 -11.480 1.00 98.25 171 ALA A C 1
ATOM 1254 O O . ALA A 1 171 ? -6.682 0.908 -10.293 1.00 98.25 171 ALA A O 1
ATOM 1255 N N . THR A 1 172 ? -8.236 1.059 -11.917 1.00 98.62 172 THR A N 1
ATOM 1256 C CA . THR A 1 172 ? -9.423 0.958 -11.069 1.00 98.62 172 THR A CA 1
ATOM 1257 C C . THR A 1 172 ? -10.127 -0.357 -11.381 1.00 98.62 172 THR A C 1
ATOM 1259 O O . THR A 1 172 ? -10.298 -0.689 -12.556 1.00 98.62 172 THR A O 1
ATOM 1262 N N . PHE A 1 173 ? -10.517 -1.109 -10.351 1.00 98.50 173 PHE A N 1
ATOM 1263 C CA . PHE A 1 173 ? -11.285 -2.337 -10.535 1.00 98.50 173 PHE A CA 1
ATOM 1264 C C . PHE A 1 173 ? -12.610 -2.036 -11.260 1.00 98.50 173 PHE A C 1
ATOM 1266 O O . PHE A 1 173 ? -13.282 -1.063 -10.915 1.00 98.50 173 PHE A O 1
ATOM 1273 N N . PRO A 1 174 ? -13.011 -2.843 -12.261 1.00 98.25 174 PRO A N 1
ATOM 1274 C CA . PRO A 1 174 ? -14.187 -2.571 -13.083 1.00 98.25 174 PRO A CA 1
ATOM 1275 C C . PRO A 1 174 ? -15.474 -3.122 -12.445 1.00 98.25 174 PRO A C 1
ATOM 1277 O O . PRO A 1 174 ? -16.267 -3.771 -13.122 1.00 98.25 174 PRO A O 1
ATOM 1280 N N . PHE A 1 175 ? -15.654 -2.897 -11.143 1.00 98.19 175 PHE A N 1
ATOM 1281 C CA . PHE A 1 175 ? -16.862 -3.224 -10.386 1.00 98.19 175 PHE A CA 1
ATOM 1282 C C . PHE A 1 175 ? -17.082 -2.172 -9.294 1.00 98.19 175 PHE A C 1
ATOM 1284 O O . PHE A 1 175 ? -16.121 -1.551 -8.833 1.00 98.19 175 PHE A O 1
ATOM 1291 N N . ASP A 1 176 ? -18.326 -1.979 -8.868 1.00 97.94 176 ASP A N 1
ATOM 1292 C CA . ASP A 1 176 ? -18.680 -1.069 -7.776 1.00 97.94 176 ASP A CA 1
ATOM 1293 C C . ASP A 1 176 ? -19.533 -1.750 -6.691 1.00 97.94 176 ASP A C 1
ATOM 1295 O O . ASP A 1 176 ? -19.672 -2.972 -6.654 1.00 97.94 176 ASP A O 1
ATOM 1299 N N . SER A 1 177 ? -20.083 -0.963 -5.763 1.00 96.62 177 SER A N 1
ATOM 1300 C CA . SER A 1 177 ? -20.897 -1.459 -4.644 1.00 96.62 177 SER A CA 1
ATOM 1301 C C . SER A 1 177 ? -22.216 -2.126 -5.052 1.00 96.62 177 SER A C 1
ATOM 1303 O O . SER A 1 177 ? -22.884 -2.707 -4.200 1.00 96.62 177 SER A O 1
ATOM 1305 N N . SER A 1 178 ? -22.616 -2.051 -6.323 1.00 97.25 178 SER A N 1
ATOM 1306 C CA . SER A 1 178 ? -23.772 -2.778 -6.855 1.00 97.25 178 SER A CA 1
ATOM 1307 C C . SER A 1 178 ? -23.438 -4.190 -7.347 1.00 97.25 178 SER A C 1
ATOM 1309 O O . SER A 1 178 ? -24.350 -5.010 -7.479 1.00 97.25 178 SER A O 1
ATOM 1311 N N . ASP A 1 179 ? -22.155 -4.486 -7.572 1.00 97.38 179 ASP A N 1
ATOM 1312 C CA . ASP A 1 179 ? -21.672 -5.767 -8.101 1.00 97.38 179 ASP A CA 1
ATOM 1313 C C . ASP A 1 179 ? -21.203 -6.741 -7.009 1.00 97.38 179 ASP A C 1
ATOM 1315 O O . ASP A 1 179 ? -21.112 -7.945 -7.253 1.00 97.38 179 ASP A O 1
ATOM 1319 N N . VAL A 1 180 ? -20.899 -6.224 -5.816 1.00 97.69 180 VAL A N 1
ATOM 1320 C CA . VAL A 1 180 ? -20.385 -6.986 -4.670 1.00 97.69 180 VAL A CA 1
ATOM 1321 C C . VAL A 1 180 ? -21.211 -6.729 -3.415 1.00 97.69 180 VAL A C 1
ATOM 1323 O O . VAL A 1 180 ? -21.862 -5.695 -3.268 1.00 97.69 180 VAL A O 1
ATOM 1326 N N . ALA A 1 181 ? -21.167 -7.675 -2.490 1.00 95.56 181 ALA A N 1
ATOM 1327 C CA . ALA A 1 181 ? -21.765 -7.582 -1.171 1.00 95.56 181 ALA A CA 1
ATOM 1328 C C . ALA A 1 181 ? -20.691 -7.524 -0.078 1.00 95.56 181 ALA A C 1
ATOM 1330 O O . ALA A 1 181 ? -19.520 -7.821 -0.293 1.00 95.56 181 ALA A O 1
ATOM 1331 N N . ILE A 1 182 ? -21.108 -7.144 1.126 1.00 92.75 182 ILE A N 1
ATOM 1332 C CA . ILE A 1 182 ? -20.252 -7.249 2.311 1.00 92.75 182 ILE A CA 1
ATOM 1333 C C . ILE A 1 182 ? -19.948 -8.722 2.584 1.00 92.75 182 ILE A C 1
ATOM 1335 O O . ILE A 1 182 ? -20.808 -9.571 2.354 1.00 92.75 182 ILE A O 1
ATOM 1339 N N . ASP A 1 183 ? -18.735 -8.989 3.068 1.00 91.75 183 ASP A N 1
ATOM 1340 C CA . ASP A 1 183 ? -18.122 -10.313 3.223 1.00 91.75 183 ASP A CA 1
ATOM 1341 C C . ASP A 1 183 ? -17.731 -11.005 1.902 1.00 91.75 183 ASP A C 1
ATOM 1343 O O . ASP A 1 183 ? -17.181 -12.108 1.947 1.00 91.75 183 ASP A O 1
ATOM 1347 N N . ASP A 1 184 ? -17.933 -10.372 0.738 1.00 96.81 184 ASP A N 1
ATOM 1348 C CA . ASP A 1 184 ? -17.311 -10.850 -0.500 1.00 96.81 184 ASP A CA 1
ATOM 1349 C C . ASP A 1 184 ? -15.788 -10.716 -0.421 1.00 96.81 184 ASP A C 1
ATOM 1351 O O . ASP A 1 184 ? -15.250 -9.773 0.165 1.00 96.81 184 ASP A O 1
ATOM 1355 N N . SER A 1 185 ? -15.085 -11.645 -1.067 1.00 97.31 185 SER A N 1
ATOM 1356 C CA . SER A 1 185 ? -13.626 -11.643 -1.143 1.00 97.31 185 SER A CA 1
ATOM 1357 C C . SER A 1 185 ? -13.153 -11.490 -2.584 1.00 97.31 185 SER A C 1
ATOM 1359 O O . SER A 1 185 ? -13.635 -12.174 -3.496 1.00 97.31 185 SER A O 1
ATOM 1361 N N . VAL A 1 186 ? -12.187 -10.595 -2.792 1.00 98.62 186 VAL A N 1
ATOM 1362 C CA . VAL A 1 186 ? -11.571 -10.331 -4.092 1.00 98.62 186 VAL A CA 1
ATOM 1363 C C . VAL A 1 186 ? -10.126 -10.802 -4.065 1.00 98.62 186 VAL A C 1
ATOM 1365 O O . VAL A 1 186 ? -9.280 -10.210 -3.396 1.00 98.62 186 VAL A O 1
ATOM 1368 N N . SER A 1 187 ? -9.822 -11.848 -4.836 1.00 98.56 187 SER A N 1
ATOM 1369 C CA . SER A 1 187 ? -8.447 -12.312 -5.045 1.00 98.56 187 SER A CA 1
ATOM 1370 C C . SER A 1 187 ? -7.945 -11.888 -6.417 1.00 98.56 187 SER A C 1
ATOM 1372 O O . SER A 1 187 ? -8.626 -12.113 -7.419 1.00 98.56 187 SER A O 1
ATOM 1374 N N . TYR A 1 188 ? -6.756 -11.292 -6.482 1.00 98.69 188 TYR A N 1
ATOM 1375 C CA . TYR A 1 188 ? -6.179 -10.786 -7.723 1.00 98.69 188 TYR A CA 1
ATOM 1376 C C . TYR A 1 188 ? -4.671 -11.000 -7.810 1.00 98.69 188 TYR A C 1
ATOM 1378 O O . TYR A 1 188 ? -3.974 -11.164 -6.814 1.00 98.69 188 TYR A O 1
ATOM 1386 N N . ARG A 1 189 ? -4.150 -10.969 -9.032 1.00 98.62 189 ARG A N 1
ATOM 1387 C CA . ARG A 1 189 ? -2.719 -10.934 -9.330 1.00 98.62 189 ARG A CA 1
ATOM 1388 C C . ARG A 1 189 ? -2.438 -9.855 -10.362 1.00 98.62 189 ARG A C 1
ATOM 1390 O O . ARG A 1 189 ? -3.245 -9.635 -11.265 1.00 98.62 189 ARG A O 1
ATOM 1397 N N . ILE A 1 190 ? -1.288 -9.209 -10.232 1.00 98.81 190 ILE A N 1
ATOM 1398 C CA . ILE A 1 190 ? -0.778 -8.234 -11.196 1.00 98.81 190 ILE A CA 1
ATOM 1399 C C . ILE A 1 190 ? 0.299 -8.924 -12.023 1.00 98.81 190 ILE A C 1
ATOM 1401 O O . ILE A 1 190 ? 1.189 -9.565 -11.465 1.00 98.81 190 ILE A O 1
ATOM 1405 N N . LEU A 1 191 ? 0.211 -8.813 -13.342 1.00 98.69 191 LEU A N 1
ATOM 1406 C CA . LEU A 1 191 ? 1.174 -9.378 -14.276 1.00 98.69 191 LEU A CA 1
ATOM 1407 C C . LEU A 1 191 ? 1.837 -8.239 -15.041 1.00 98.69 191 LEU A C 1
ATOM 1409 O O . LEU A 1 191 ? 1.142 -7.362 -15.546 1.00 98.69 191 LEU A O 1
ATOM 1413 N N . ALA A 1 192 ? 3.162 -8.271 -15.138 1.00 98.69 192 ALA A N 1
ATOM 1414 C CA . ALA A 1 192 ? 3.948 -7.384 -15.986 1.00 98.69 192 ALA A CA 1
ATOM 1415 C C . ALA A 1 192 ? 4.641 -8.207 -17.069 1.00 98.69 192 ALA A C 1
ATOM 1417 O O . ALA A 1 192 ? 5.205 -9.259 -16.772 1.00 98.69 192 ALA A O 1
ATOM 1418 N N . ARG A 1 193 ? 4.601 -7.719 -18.309 1.00 98.38 193 ARG A N 1
ATOM 1419 C CA . ARG A 1 193 ? 5.270 -8.301 -19.476 1.00 98.38 193 ARG A CA 1
ATOM 1420 C C . ARG A 1 193 ? 6.212 -7.271 -20.088 1.00 98.38 193 ARG A C 1
ATOM 1422 O O . ARG A 1 193 ? 5.815 -6.115 -20.251 1.00 98.38 193 ARG A O 1
ATOM 1429 N N . ASP A 1 194 ? 7.426 -7.681 -20.427 1.00 97.38 194 ASP A N 1
ATOM 1430 C CA . ASP A 1 194 ? 8.388 -6.830 -21.137 1.00 97.38 194 ASP A CA 1
ATOM 1431 C C . ASP A 1 194 ? 8.105 -6.723 -22.650 1.00 97.38 194 ASP A C 1
ATOM 1433 O O . ASP A 1 194 ? 7.199 -7.356 -23.198 1.00 97.38 194 ASP A O 1
ATOM 1437 N N . VAL A 1 195 ? 8.880 -5.874 -23.326 1.00 96.44 195 VAL A N 1
ATOM 1438 C CA . VAL A 1 195 ? 8.840 -5.683 -24.786 1.00 96.44 195 VAL A CA 1
ATOM 1439 C C . VAL A 1 195 ? 9.641 -6.728 -25.568 1.00 96.44 195 VAL A C 1
ATOM 1441 O O . VAL A 1 195 ? 9.699 -6.638 -26.797 1.00 96.44 195 VAL A O 1
ATOM 1444 N N . SER A 1 196 ? 10.287 -7.681 -24.890 1.00 96.88 196 SER A N 1
ATOM 1445 C CA . SER A 1 196 ? 11.157 -8.657 -25.542 1.00 96.88 196 SER A CA 1
ATOM 1446 C C . SER A 1 196 ? 10.374 -9.579 -26.475 1.00 96.88 196 SER A C 1
ATOM 1448 O O . SER A 1 196 ? 9.170 -9.815 -26.317 1.00 96.88 196 SER A O 1
ATOM 1450 N N . ALA A 1 197 ? 11.071 -10.186 -27.432 1.00 94.88 197 ALA A N 1
ATOM 1451 C CA . ALA A 1 197 ? 10.505 -11.234 -28.269 1.00 94.88 197 ALA A CA 1
ATOM 1452 C C . ALA A 1 197 ? 10.066 -12.465 -27.455 1.00 94.88 197 ALA A C 1
ATOM 1454 O O . ALA A 1 197 ? 9.140 -13.171 -27.865 1.00 94.88 197 ALA A O 1
ATOM 1455 N N . ALA A 1 198 ? 10.724 -12.724 -26.319 1.00 95.50 198 ALA A N 1
ATOM 1456 C CA . ALA A 1 198 ? 10.370 -13.796 -25.393 1.00 95.50 198 ALA A CA 1
ATOM 1457 C C . ALA A 1 198 ? 9.142 -13.461 -24.534 1.00 95.50 198 ALA A C 1
ATOM 1459 O O . ALA A 1 198 ? 8.509 -14.384 -24.017 1.00 95.50 198 ALA A O 1
ATOM 1460 N N . MET A 1 199 ? 8.774 -12.176 -24.438 1.00 96.62 199 MET A N 1
ATOM 1461 C CA . MET A 1 199 ? 7.692 -11.671 -23.600 1.00 96.62 199 MET A CA 1
ATOM 1462 C C . MET A 1 199 ? 7.857 -12.144 -22.154 1.00 96.62 199 MET A C 1
ATOM 1464 O O . MET A 1 199 ? 6.946 -12.788 -21.617 1.00 96.62 199 MET A O 1
ATOM 1468 N N . ASN A 1 200 ? 9.019 -11.896 -21.536 1.00 97.25 200 ASN A N 1
ATOM 1469 C CA . ASN A 1 200 ? 9.243 -12.371 -20.176 1.00 97.25 200 ASN A CA 1
ATOM 1470 C C . ASN A 1 200 ? 8.253 -11.683 -19.228 1.00 97.25 200 ASN A C 1
ATOM 1472 O O . ASN A 1 200 ? 7.801 -10.552 -19.441 1.00 97.25 200 ASN A O 1
ATOM 1476 N N . GLN A 1 201 ? 7.845 -12.424 -18.197 1.00 98.19 201 GLN A N 1
ATOM 1477 C CA . GLN A 1 201 ? 6.753 -12.029 -17.317 1.00 98.19 201 GLN A CA 1
ATOM 1478 C C . GLN A 1 201 ? 7.110 -12.187 -15.852 1.00 98.19 201 GLN A C 1
ATOM 1480 O O . GLN A 1 201 ? 7.726 -13.174 -15.448 1.00 98.19 201 GLN A O 1
ATOM 1485 N N . THR A 1 202 ? 6.587 -11.260 -15.057 1.00 98.69 202 THR A N 1
ATOM 1486 C CA . THR A 1 202 ? 6.582 -11.332 -13.598 1.00 98.69 202 THR A CA 1
ATOM 1487 C C . THR A 1 202 ? 5.155 -11.221 -13.089 1.00 98.69 202 THR A C 1
ATOM 1489 O O . THR A 1 202 ? 4.348 -10.454 -13.616 1.00 98.69 202 THR A O 1
ATOM 1492 N N . VAL A 1 203 ? 4.843 -11.995 -12.050 1.00 98.56 203 VAL A N 1
ATOM 1493 C CA . VAL A 1 203 ? 3.528 -12.021 -11.405 1.00 98.56 203 VAL A CA 1
ATOM 1494 C C . VAL A 1 203 ? 3.680 -11.632 -9.939 1.00 98.56 203 VAL A C 1
ATOM 1496 O O . VAL A 1 203 ? 4.517 -12.190 -9.233 1.00 98.56 203 VAL A O 1
ATOM 1499 N N . SER A 1 204 ? 2.844 -10.705 -9.478 1.00 98.31 204 SER A N 1
ATOM 1500 C CA . SER A 1 204 ? 2.692 -10.329 -8.073 1.00 98.31 204 SER A CA 1
ATOM 1501 C C . SER A 1 204 ? 1.310 -10.759 -7.582 1.00 98.31 204 SER A C 1
ATOM 1503 O O . SER A 1 204 ? 0.296 -10.296 -8.105 1.00 98.31 204 SER A O 1
ATOM 1505 N N . GLY A 1 205 ? 1.266 -11.664 -6.603 1.00 96.31 205 GLY A N 1
ATOM 1506 C CA . GLY A 1 205 ? 0.034 -12.191 -6.011 1.00 96.31 205 GLY A CA 1
ATOM 1507 C C . GLY A 1 205 ? 0.038 -13.722 -5.832 1.00 96.31 205 GLY A C 1
ATOM 1508 O O . GLY A 1 205 ? 1.064 -14.365 -6.066 1.00 96.31 205 GLY A O 1
ATOM 1509 N N . PRO A 1 206 ? -1.102 -14.322 -5.440 1.00 96.56 206 PRO A N 1
ATOM 1510 C CA . PRO A 1 206 ? -2.386 -13.655 -5.256 1.00 96.56 206 PRO A CA 1
ATOM 1511 C C . PRO A 1 206 ? -2.372 -12.704 -4.056 1.00 96.56 206 PRO A C 1
ATOM 1513 O O . PRO A 1 206 ? -1.859 -13.029 -2.990 1.00 96.56 206 PRO A O 1
ATOM 1516 N N . HIS A 1 207 ? -2.958 -11.535 -4.258 1.00 98.00 207 HIS A N 1
ATOM 1517 C CA . HIS A 1 207 ? -3.361 -10.593 -3.224 1.00 98.00 207 HIS A CA 1
ATOM 1518 C C . HIS A 1 207 ? -4.847 -10.801 -2.951 1.00 98.00 207 HIS A C 1
ATOM 1520 O O . HIS A 1 207 ? -5.580 -11.247 -3.839 1.00 98.00 207 HIS A O 1
ATOM 1526 N N . VAL A 1 208 ? -5.291 -10.498 -1.737 1.00 98.12 208 VAL A N 1
ATOM 1527 C CA . VAL A 1 208 ? -6.694 -10.651 -1.338 1.00 98.12 208 VAL A CA 1
ATOM 1528 C C . VAL A 1 208 ? -7.123 -9.423 -0.554 1.00 98.12 208 VAL A C 1
ATOM 1530 O O . VAL A 1 208 ? -6.379 -8.973 0.317 1.00 98.12 208 VAL A O 1
ATOM 1533 N N . PHE A 1 209 ? -8.311 -8.909 -0.861 1.00 97.62 209 PHE A N 1
ATOM 1534 C CA . PHE A 1 209 ? -9.016 -7.984 0.014 1.00 97.62 209 PHE A CA 1
ATOM 1535 C C . PHE A 1 209 ? -10.473 -8.396 0.182 1.00 97.62 209 PHE A C 1
ATOM 1537 O O . PHE A 1 209 ? -11.106 -8.871 -0.762 1.00 97.62 209 PHE A O 1
ATOM 1544 N N . ASP A 1 210 ? -10.998 -8.180 1.382 1.00 96.44 210 ASP A N 1
ATOM 1545 C CA . ASP A 1 210 ? -12.413 -8.388 1.678 1.00 96.44 210 ASP A CA 1
ATOM 1546 C C . ASP A 1 210 ? -13.209 -7.092 1.485 1.00 96.44 210 ASP A C 1
ATOM 1548 O O . ASP A 1 210 ? -12.713 -5.990 1.738 1.00 96.44 210 ASP A O 1
ATOM 1552 N N . ILE A 1 211 ? -14.470 -7.221 1.083 1.00 96.56 211 ILE A N 1
ATOM 1553 C CA . ILE A 1 211 ? -15.429 -6.119 1.076 1.00 96.56 211 ILE A CA 1
ATOM 1554 C C . ILE A 1 211 ? -16.050 -6.014 2.467 1.00 96.56 211 ILE A C 1
ATOM 1556 O O . ILE A 1 211 ? -16.724 -6.933 2.937 1.00 96.56 211 ILE A O 1
ATOM 1560 N N . ARG A 1 212 ? -15.829 -4.884 3.138 1.00 94.06 212 ARG A N 1
ATOM 1561 C CA . ARG A 1 212 ? -16.285 -4.642 4.514 1.00 94.06 212 ARG A CA 1
ATOM 1562 C C . ARG A 1 212 ? -17.201 -3.433 4.608 1.00 94.06 212 ARG A C 1
ATOM 1564 O O . ARG A 1 212 ? -17.287 -2.635 3.676 1.00 94.06 212 ARG A O 1
ATOM 1571 N N . LYS A 1 213 ? -17.883 -3.298 5.750 1.00 92.25 213 LYS A N 1
ATOM 1572 C CA . LYS A 1 213 ? -18.530 -2.041 6.131 1.00 92.25 213 LYS A CA 1
ATOM 1573 C C . LYS A 1 213 ? -17.645 -1.345 7.136 1.00 92.25 213 LYS A C 1
ATOM 1575 O O . LYS A 1 213 ? -17.536 -1.830 8.253 1.00 92.25 213 LYS A O 1
ATOM 1580 N N . VAL A 1 214 ? -17.123 -0.176 6.794 1.00 92.19 214 VAL A N 1
ATOM 1581 C CA . VAL A 1 214 ? -16.473 0.654 7.809 1.00 92.19 214 VAL A CA 1
ATOM 1582 C C . VAL A 1 214 ? -17.498 1.599 8.433 1.00 92.19 214 VAL A C 1
ATOM 1584 O O . VAL A 1 214 ? -18.242 2.310 7.751 1.00 92.19 214 VAL A O 1
ATOM 1587 N N . LEU A 1 215 ? -17.565 1.589 9.761 1.00 90.56 215 LEU A N 1
ATOM 1588 C CA . LEU A 1 215 ? -18.326 2.524 10.576 1.00 90.56 215 LEU A CA 1
ATOM 1589 C C . LEU A 1 215 ? -17.346 3.338 11.411 1.00 90.56 215 LEU A C 1
ATOM 1591 O O . LEU A 1 215 ? -16.594 2.783 12.200 1.00 90.56 215 LEU A O 1
ATOM 1595 N N . SER A 1 216 ? -17.391 4.661 11.281 1.00 92.19 216 SER A N 1
ATOM 1596 C CA . SER A 1 216 ? -16.665 5.576 12.161 1.00 92.19 216 SER A CA 1
ATOM 1597 C C . SER A 1 216 ? -17.664 6.499 12.836 1.00 92.19 216 SER A C 1
ATOM 1599 O O . SER A 1 216 ? -18.393 7.236 12.171 1.00 92.19 216 SER A O 1
ATOM 1601 N N . THR A 1 217 ? -17.755 6.428 14.162 1.00 93.50 217 THR A N 1
ATOM 1602 C CA . THR A 1 217 ? -18.656 7.281 14.943 1.00 93.50 217 THR A CA 1
ATOM 1603 C C . THR A 1 217 ? -17.952 7.784 16.190 1.00 93.50 217 THR A C 1
ATOM 1605 O O . THR A 1 217 ? -17.521 6.992 17.021 1.00 93.50 217 THR A O 1
ATOM 1608 N N . ILE A 1 218 ? -17.871 9.109 16.337 1.00 95.50 218 ILE A N 1
ATOM 1609 C CA . ILE A 1 218 ? -17.308 9.790 17.508 1.00 95.50 218 ILE A CA 1
ATOM 1610 C C . ILE A 1 218 ? -18.399 10.642 18.157 1.00 95.50 218 ILE A C 1
ATOM 1612 O O . ILE A 1 218 ? -19.032 11.471 17.503 1.00 95.50 218 ILE A O 1
ATOM 1616 N N . GLN A 1 219 ? -18.585 10.456 19.460 1.00 95.81 219 GLN A N 1
ATOM 1617 C CA . GLN A 1 219 ? -19.542 11.166 20.293 1.00 95.81 219 GLN A CA 1
ATOM 1618 C C . GLN A 1 219 ? -18.835 12.194 21.177 1.00 95.81 219 GLN A C 1
ATOM 1620 O O . GLN A 1 219 ? -17.837 11.907 21.841 1.00 95.81 219 GLN A O 1
ATOM 1625 N N . VAL A 1 220 ? -19.392 13.405 21.212 1.00 97.75 220 VAL A N 1
ATOM 1626 C CA . VAL A 1 220 ? -19.020 14.437 22.185 1.00 97.75 220 VAL A CA 1
ATOM 1627 C C . VAL A 1 220 ? -19.774 14.163 23.484 1.00 97.75 220 VAL A C 1
ATOM 1629 O O . VAL A 1 220 ? -21.001 14.105 23.481 1.00 97.75 220 VAL A O 1
ATOM 1632 N N . VAL A 1 221 ? -19.050 14.029 24.592 1.00 97.06 221 VAL A N 1
ATOM 1633 C CA . VAL A 1 221 ? -19.592 13.604 25.891 1.00 97.06 221 VAL A CA 1
ATOM 1634 C C . VAL A 1 221 ? -19.575 14.733 26.914 1.00 97.06 221 VAL A C 1
ATOM 1636 O O . VAL A 1 221 ? -20.613 15.075 27.476 1.00 97.06 221 VAL A O 1
ATOM 1639 N N . ASN A 1 222 ? -18.403 15.328 27.153 1.00 97.56 222 ASN A N 1
ATOM 1640 C CA . ASN A 1 222 ? -18.171 16.347 28.185 1.00 97.56 222 ASN A CA 1
ATOM 1641 C C . ASN A 1 222 ? -18.684 15.951 29.587 1.00 97.56 222 ASN A C 1
ATOM 1643 O O . ASN A 1 222 ? -19.342 16.744 30.266 1.00 97.56 222 ASN A O 1
ATOM 1647 N N . LYS A 1 223 ? -18.357 14.736 30.044 1.00 98.00 223 LYS A N 1
ATOM 1648 C CA . LYS A 1 223 ? -18.656 14.260 31.408 1.00 98.00 223 LYS A CA 1
ATOM 1649 C C . LYS A 1 223 ? -17.399 14.301 32.273 1.00 98.00 223 LYS A C 1
ATOM 1651 O O . LYS A 1 223 ? -16.332 13.877 31.837 1.00 98.00 223 LYS A O 1
ATOM 1656 N N . GLY A 1 224 ? -17.523 14.827 33.492 1.00 98.06 224 GLY A N 1
ATOM 1657 C CA . GLY A 1 224 ? -16.420 14.863 34.457 1.00 98.06 224 GLY A CA 1
ATOM 1658 C C . GLY A 1 224 ? -16.094 13.462 34.960 1.00 98.06 224 GLY A C 1
ATOM 1659 O O . GLY A 1 224 ? -17.015 12.742 35.318 1.00 98.06 224 GLY A O 1
ATOM 1660 N N . ILE A 1 225 ? -14.815 13.100 34.994 1.00 98.25 225 ILE A N 1
ATOM 1661 C CA . ILE A 1 225 ? -14.323 11.851 35.586 1.00 98.25 225 ILE A CA 1
ATOM 1662 C C . ILE A 1 225 ? -14.073 12.144 37.077 1.00 98.25 225 ILE A C 1
ATOM 1664 O O . ILE A 1 225 ? -13.251 13.020 37.368 1.00 98.25 225 ILE A O 1
ATOM 1668 N N . PRO A 1 226 ? -14.809 11.520 38.018 1.00 97.81 226 PRO A N 1
ATOM 1669 C CA . PRO A 1 226 ? -14.626 11.759 39.443 1.00 97.81 226 PRO A CA 1
ATOM 1670 C C . PRO A 1 226 ? -13.242 11.306 39.912 1.00 97.81 226 PRO A C 1
ATOM 1672 O O . PRO A 1 226 ? -12.773 10.252 39.505 1.00 97.81 226 PRO A O 1
ATOM 1675 N N . ASP A 1 227 ? -12.633 12.105 40.787 1.00 97.19 227 ASP A N 1
ATOM 1676 C CA . ASP A 1 227 ? -11.314 11.853 41.385 1.00 97.19 227 ASP A CA 1
ATOM 1677 C C . ASP A 1 227 ? -11.354 10.622 42.300 1.00 97.19 227 ASP A C 1
ATOM 1679 O O . ASP A 1 227 ? -12.186 10.564 43.215 1.00 97.19 227 ASP A O 1
ATOM 1683 N N . ASN A 1 228 ? -10.440 9.671 42.079 1.00 96.19 228 ASN A N 1
ATOM 1684 C CA . ASN A 1 228 ? -10.284 8.452 42.884 1.00 96.19 228 ASN A CA 1
ATOM 1685 C C . ASN A 1 228 ? -11.603 7.688 43.157 1.00 96.19 228 ASN A C 1
ATOM 1687 O O . ASN A 1 228 ? -11.858 7.234 44.280 1.00 96.19 228 ASN A O 1
ATOM 1691 N N . ASP A 1 229 ? -12.455 7.566 42.138 1.00 97.12 229 ASP A N 1
ATOM 1692 C CA . ASP A 1 229 ? -13.686 6.775 42.173 1.00 97.12 229 ASP A CA 1
ATOM 1693 C C . ASP A 1 229 ? -13.607 5.631 41.150 1.00 97.12 229 ASP A C 1
ATOM 1695 O O . ASP A 1 229 ? -13.791 5.859 39.949 1.00 97.12 229 ASP A O 1
ATOM 1699 N N . PRO A 1 230 ? -13.410 4.379 41.606 1.00 94.75 230 PRO A N 1
ATOM 1700 C CA . PRO A 1 230 ? -13.394 3.204 40.735 1.00 94.75 230 PRO A CA 1
ATOM 1701 C C . PRO A 1 230 ? -14.697 2.967 39.959 1.00 94.75 230 PRO A C 1
ATOM 1703 O O . PRO A 1 230 ? -14.708 2.176 39.022 1.00 94.75 230 PRO A O 1
ATOM 1706 N N . SER A 1 231 ? -15.803 3.608 40.347 1.00 95.75 231 SER A N 1
ATOM 1707 C CA . SER A 1 231 ? -17.067 3.546 39.600 1.00 95.75 231 SER A CA 1
ATOM 1708 C C . SER A 1 231 ? -17.034 4.427 38.347 1.00 95.75 231 SER A C 1
ATOM 1710 O O . SER A 1 231 ? -17.771 4.163 37.399 1.00 95.75 231 SER A O 1
ATOM 1712 N N . GLY A 1 232 ? -16.191 5.467 38.349 1.00 96.88 232 GLY A N 1
ATOM 1713 C CA . GLY A 1 232 ? -15.956 6.358 37.220 1.00 96.88 232 GLY A CA 1
ATOM 1714 C C . GLY A 1 232 ? -17.212 7.016 36.642 1.00 96.88 232 GLY A C 1
ATOM 1715 O O . GLY A 1 232 ? -18.192 7.300 37.333 1.00 96.88 232 GLY A O 1
ATOM 1716 N N . ILE A 1 233 ? -17.165 7.268 35.334 1.00 98.31 233 ILE A N 1
ATOM 1717 C CA . ILE A 1 233 ? -18.323 7.622 34.509 1.00 98.31 233 ILE A CA 1
ATOM 1718 C C . ILE A 1 233 ? -18.563 6.577 33.445 1.00 98.31 233 ILE A C 1
ATOM 1720 O O . ILE A 1 233 ? -17.626 5.923 33.001 1.00 98.31 233 ILE A O 1
ATOM 1724 N N . SER A 1 234 ? -19.805 6.523 32.967 1.00 98.25 234 SER A N 1
ATOM 1725 C CA . SER A 1 234 ? -20.146 5.805 31.747 1.00 98.25 234 SER A CA 1
ATOM 1726 C C . SER A 1 234 ? -20.844 6.703 30.731 1.00 98.25 234 SER A C 1
ATOM 1728 O O . SER A 1 234 ? -21.589 7.642 31.065 1.00 98.25 234 SER A O 1
ATOM 1730 N N . ASP A 1 235 ? -20.616 6.396 29.462 1.00 98.56 235 ASP A N 1
ATOM 1731 C CA . ASP A 1 235 ? -21.312 6.990 28.332 1.00 98.56 235 ASP A CA 1
ATOM 1732 C C . ASP A 1 235 ? -21.683 5.918 27.308 1.00 98.56 235 ASP A C 1
ATOM 1734 O O . ASP A 1 235 ? -20.958 4.940 27.143 1.00 98.56 235 ASP A O 1
ATOM 1738 N N . THR A 1 236 ? -22.833 6.084 26.657 1.00 98.00 236 THR A N 1
ATOM 1739 C CA . THR A 1 236 ? -23.383 5.095 25.726 1.00 98.00 236 THR A CA 1
ATOM 1740 C C . THR A 1 236 ? -23.395 5.660 24.315 1.00 98.00 236 THR A C 1
ATOM 1742 O O . THR A 1 236 ? -23.925 6.751 24.088 1.00 98.00 236 THR A O 1
ATOM 1745 N N . LEU A 1 237 ? -22.858 4.881 23.381 1.00 96.69 237 LEU A N 1
ATOM 1746 C CA . LEU A 1 237 ? -22.942 5.090 21.947 1.00 96.69 237 LEU A CA 1
ATOM 1747 C C . LEU A 1 237 ? -23.893 4.045 21.354 1.00 96.69 237 LEU A C 1
ATOM 1749 O O . LEU A 1 237 ? -23.656 2.844 21.476 1.00 96.69 237 LEU A O 1
ATOM 1753 N N . HIS A 1 238 ? -24.969 4.504 20.716 1.00 95.06 238 HIS A N 1
ATOM 1754 C CA . HIS A 1 238 ? -25.949 3.633 20.069 1.00 95.06 238 HIS A CA 1
ATOM 1755 C C . HIS A 1 238 ? -25.676 3.526 18.565 1.00 95.06 238 HIS A C 1
ATOM 1757 O O . HIS A 1 238 ? -25.714 4.536 17.859 1.00 95.06 238 HIS A O 1
ATOM 1763 N N . ILE A 1 239 ? -25.462 2.307 18.067 1.00 92.44 239 ILE A N 1
ATOM 1764 C CA . ILE A 1 239 ? -25.274 2.017 16.639 1.00 92.44 239 ILE A CA 1
ATOM 1765 C C . ILE A 1 239 ? -26.543 1.370 16.069 1.00 92.44 239 ILE A C 1
ATOM 1767 O O . ILE A 1 239 ? -26.935 0.277 16.484 1.00 92.44 239 ILE A O 1
ATOM 1771 N N . SER A 1 240 ? -27.173 2.021 15.087 1.00 89.88 240 SER A N 1
ATOM 1772 C CA . SER A 1 240 ? -28.432 1.575 14.459 1.00 89.88 240 SER A CA 1
ATOM 1773 C C . SER A 1 240 ? -28.244 0.879 13.099 1.00 89.88 240 SER A C 1
ATOM 1775 O O . SER A 1 240 ? -29.087 1.024 12.219 1.00 89.88 240 SER A O 1
ATOM 1777 N N . GLU A 1 241 ? -27.162 0.115 12.928 1.00 84.69 241 GLU A N 1
ATOM 1778 C CA . GLU A 1 241 ? -26.809 -0.573 11.671 1.00 84.69 241 GLU A CA 1
ATOM 1779 C C . GLU A 1 241 ? -26.811 -2.103 11.862 1.00 84.69 241 GLU A C 1
ATOM 1781 O O . GLU A 1 241 ? -25.771 -2.699 12.162 1.00 84.69 241 GLU A O 1
ATOM 1786 N N . PRO A 1 242 ? -27.982 -2.766 11.790 1.00 85.00 242 PRO A N 1
ATOM 1787 C CA . PRO A 1 242 ? -28.076 -4.207 12.000 1.00 85.00 242 PRO A CA 1
ATOM 1788 C C . PRO A 1 242 ? -27.552 -5.000 10.795 1.00 85.00 242 PRO A C 1
ATOM 1790 O O . PRO A 1 242 ? -27.575 -4.529 9.663 1.00 85.00 242 PRO A O 1
ATOM 1793 N N . GLY A 1 243 ? -27.190 -6.263 11.034 1.00 83.81 243 GLY A N 1
ATOM 1794 C CA . GLY A 1 243 ? -26.932 -7.243 9.969 1.00 83.81 243 GLY A CA 1
ATOM 1795 C C . GLY A 1 243 ? -25.467 -7.444 9.587 1.00 83.81 243 GLY A C 1
ATOM 1796 O O . GLY A 1 243 ? -25.194 -8.306 8.761 1.00 83.81 243 GLY A O 1
ATOM 1797 N N . TYR A 1 244 ? -24.542 -6.725 10.222 1.00 85.44 244 TYR A N 1
ATOM 1798 C CA . TYR A 1 244 ? -23.104 -6.886 10.014 1.00 85.44 244 TYR A CA 1
ATOM 1799 C C . TYR A 1 244 ? -22.425 -7.382 11.301 1.00 85.44 244 TYR A C 1
ATOM 1801 O O . TYR A 1 244 ? -22.918 -7.123 12.406 1.00 85.44 244 TYR A O 1
ATOM 1809 N N . SER A 1 245 ? -21.303 -8.091 11.164 1.00 89.94 245 SER A N 1
ATOM 1810 C CA . SER A 1 245 ? -20.473 -8.552 12.285 1.00 89.94 245 SER A CA 1
ATOM 1811 C C . SER A 1 245 ? -19.071 -7.949 12.246 1.00 89.94 245 SER A C 1
ATOM 1813 O O . SER A 1 245 ? -18.464 -7.960 11.179 1.00 89.94 245 SER A O 1
ATOM 1815 N N . LEU A 1 246 ? -18.551 -7.532 13.399 1.00 91.12 246 LEU A N 1
ATOM 1816 C CA . LEU A 1 246 ? -17.206 -6.981 13.556 1.00 91.12 246 LEU A CA 1
ATOM 1817 C C . LEU A 1 246 ? -16.138 -7.933 13.014 1.00 91.12 246 LEU A C 1
ATOM 1819 O O . LEU A 1 246 ? -16.085 -9.104 13.402 1.00 91.12 246 LEU A O 1
ATOM 1823 N N . LYS A 1 247 ? -15.267 -7.422 12.151 1.00 90.62 247 LYS A N 1
ATOM 1824 C CA . LYS A 1 247 ? -13.981 -8.034 11.800 1.00 90.62 247 LYS A CA 1
ATOM 1825 C C . LYS A 1 247 ? -12.835 -7.370 12.543 1.00 90.62 247 LYS A C 1
ATOM 1827 O O . LYS A 1 247 ? -11.811 -8.017 12.743 1.00 90.62 247 LYS A O 1
ATOM 1832 N N . ASP A 1 248 ? -13.020 -6.100 12.882 1.00 91.69 248 ASP A N 1
ATOM 1833 C CA . ASP A 1 248 ? -12.030 -5.263 13.532 1.00 91.69 248 ASP A CA 1
ATOM 1834 C C . ASP A 1 248 ? -12.703 -4.115 14.299 1.00 91.69 248 ASP A C 1
ATOM 1836 O O . ASP A 1 248 ? -13.785 -3.649 13.915 1.00 91.69 248 ASP A O 1
ATOM 1840 N N . LEU A 1 249 ? -12.074 -3.669 15.387 1.00 93.81 249 LEU A N 1
ATOM 1841 C CA . LEU A 1 249 ? -12.582 -2.605 16.246 1.00 93.81 249 LEU A CA 1
ATOM 1842 C C . LEU A 1 249 ? -11.435 -1.775 16.820 1.00 93.81 249 LEU A C 1
ATOM 1844 O O . LEU A 1 249 ? -10.655 -2.270 17.624 1.00 93.81 249 LEU A O 1
ATOM 1848 N N . GLU A 1 250 ? -11.455 -0.477 16.539 1.00 95.75 250 GLU A N 1
ATOM 1849 C CA . GLU A 1 250 ? -10.618 0.527 17.183 1.00 95.75 250 GLU A CA 1
ATOM 1850 C C . GLU A 1 250 ? -11.470 1.458 18.059 1.00 95.75 250 GLU A C 1
ATOM 1852 O O . GLU A 1 250 ? -12.608 1.812 17.720 1.00 95.75 250 GLU A O 1
ATOM 1857 N N . ILE A 1 251 ? -10.901 1.929 19.172 1.00 97.38 251 ILE A N 1
ATOM 1858 C CA . ILE A 1 251 ? -11.563 2.864 20.091 1.00 97.38 251 ILE A CA 1
ATOM 1859 C C . ILE A 1 251 ? -10.818 4.189 20.137 1.00 97.38 251 ILE A C 1
ATOM 1861 O O . ILE A 1 251 ? -9.682 4.277 20.595 1.00 97.38 251 ILE A O 1
ATOM 1865 N N . TYR A 1 252 ? -11.493 5.256 19.720 1.00 98.19 252 TYR A N 1
ATOM 1866 C CA . TYR A 1 252 ? -10.995 6.616 19.873 1.00 98.19 252 TYR A CA 1
ATOM 1867 C C . TYR A 1 252 ? -11.350 7.145 21.265 1.00 98.19 252 TYR A C 1
ATOM 1869 O O . TYR A 1 252 ? -12.516 7.123 21.662 1.00 98.19 252 TYR A O 1
ATOM 1877 N N . LEU A 1 253 ? -10.364 7.679 21.984 1.00 98.19 253 LEU A N 1
ATOM 1878 C CA . LEU A 1 253 ? -10.524 8.272 23.309 1.00 98.19 253 LEU A CA 1
ATOM 1879 C C . LEU A 1 253 ? -9.900 9.666 23.345 1.00 98.19 253 LEU A C 1
ATOM 1881 O O . LEU A 1 253 ? -8.737 9.849 22.997 1.00 98.19 253 LEU A O 1
ATOM 1885 N N . ASP A 1 254 ? -10.654 10.644 23.841 1.00 98.44 254 ASP A N 1
ATOM 1886 C CA . ASP A 1 254 ? -10.177 11.998 24.093 1.00 98.44 254 ASP A CA 1
ATOM 1887 C C . ASP A 1 254 ? -10.621 12.473 25.482 1.00 98.44 254 ASP A C 1
ATOM 1889 O O . ASP A 1 254 ? -11.781 12.845 25.697 1.00 98.44 254 ASP A O 1
ATOM 1893 N N . ALA A 1 255 ? -9.679 12.500 26.421 1.00 97.94 255 ALA A N 1
ATOM 1894 C CA . ALA A 1 255 ? -9.909 12.934 27.789 1.00 97.94 255 ALA A CA 1
ATOM 1895 C C . ALA A 1 255 ? -8.925 14.026 28.228 1.00 97.94 255 ALA A C 1
ATOM 1897 O O . ALA A 1 255 ? -7.784 14.117 27.779 1.00 97.94 255 ALA A O 1
ATOM 1898 N N . ILE A 1 256 ? -9.375 14.864 29.158 1.00 97.69 256 ILE A N 1
ATOM 1899 C CA . ILE A 1 256 ? -8.528 15.759 29.940 1.00 97.69 256 ILE A CA 1
ATOM 1900 C C . ILE A 1 256 ? -8.268 15.066 31.279 1.00 97.69 256 ILE A C 1
ATOM 1902 O O . ILE A 1 256 ? -9.188 14.894 32.072 1.00 97.69 256 ILE A O 1
ATOM 1906 N N . HIS A 1 257 ? -7.015 14.696 31.528 1.00 95.38 257 HIS A N 1
ATOM 1907 C CA . HIS A 1 257 ? -6.514 14.243 32.822 1.00 95.38 257 HIS A CA 1
ATOM 1908 C C . HIS A 1 257 ? -5.077 14.732 33.026 1.00 95.38 257 HIS A C 1
ATOM 1910 O O . HIS A 1 257 ? -4.341 14.883 32.046 1.00 95.38 257 HIS A O 1
ATOM 1916 N N . THR A 1 258 ? -4.662 14.980 34.268 1.00 93.75 258 THR A N 1
ATOM 1917 C CA . THR A 1 258 ? -3.296 15.451 34.573 1.00 93.75 258 THR A CA 1
ATOM 1918 C C . THR A 1 258 ? -2.283 14.312 34.700 1.00 93.75 258 THR A C 1
ATOM 1920 O O . THR A 1 258 ? -1.090 14.593 34.696 1.00 93.75 258 THR A O 1
ATOM 1923 N N . HIS A 1 259 ? -2.747 13.061 34.808 1.00 93.75 259 HIS A N 1
ATOM 1924 C CA . HIS A 1 259 ? -1.927 11.847 34.924 1.00 93.75 259 HIS A CA 1
ATOM 1925 C C . HIS A 1 259 ? -2.635 10.656 34.262 1.00 93.75 259 HIS A C 1
ATOM 1927 O O . HIS A 1 259 ? -3.628 10.148 34.764 1.00 93.75 259 HIS A O 1
ATOM 1933 N N . THR A 1 260 ? -2.163 10.208 33.106 1.00 93.94 260 THR A N 1
ATOM 1934 C CA . THR A 1 260 ? -2.826 9.152 32.322 1.00 93.94 260 THR A CA 1
ATOM 1935 C C . THR A 1 260 ? -2.718 7.794 33.016 1.00 93.94 260 THR A C 1
ATOM 1937 O O . THR A 1 260 ? -3.643 6.998 32.920 1.00 93.94 260 THR A O 1
ATOM 1940 N N . GLY A 1 261 ? -1.649 7.567 33.788 1.00 94.00 261 GLY A N 1
ATOM 1941 C CA . GLY A 1 261 ? -1.466 6.370 34.616 1.00 94.00 261 GLY A CA 1
ATOM 1942 C C . GLY A 1 261 ? -2.475 6.191 35.755 1.00 94.00 261 GLY A C 1
ATOM 1943 O O . GLY A 1 261 ? -2.462 5.163 36.425 1.00 94.00 261 GLY A O 1
ATOM 1944 N N . ASP A 1 262 ? -3.355 7.162 35.980 1.00 94.94 262 ASP A N 1
ATOM 1945 C CA . ASP A 1 262 ? -4.433 7.044 36.961 1.00 94.94 262 ASP A CA 1
ATOM 1946 C C . ASP A 1 262 ? -5.716 6.460 36.348 1.00 94.94 262 ASP A C 1
ATOM 1948 O O . ASP A 1 262 ? -6.596 6.000 37.076 1.00 94.94 262 ASP A O 1
ATOM 1952 N N . LEU A 1 263 ? -5.814 6.443 35.016 1.00 95.81 263 LEU A N 1
ATOM 1953 C CA . LEU A 1 263 ? -7.031 6.074 34.308 1.00 95.81 263 LEU A CA 1
ATOM 1954 C C . LEU A 1 263 ? -7.145 4.567 34.084 1.00 95.81 263 LEU A C 1
ATOM 1956 O O . LEU A 1 263 ? -6.201 3.913 33.641 1.00 95.81 263 LEU A O 1
ATOM 1960 N N . VAL A 1 264 ? -8.355 4.055 34.290 1.00 96.88 264 VAL A N 1
ATOM 1961 C CA . VAL A 1 264 ? -8.810 2.773 33.749 1.00 96.88 264 VAL A CA 1
ATOM 1962 C C . VAL A 1 264 ? -9.912 3.061 32.737 1.00 96.88 264 VAL A C 1
ATOM 1964 O O . VAL A 1 264 ? -10.825 3.850 32.998 1.00 96.88 264 VAL A O 1
ATOM 1967 N N . VAL A 1 265 ? -9.821 2.440 31.562 1.00 97.94 265 VAL A N 1
ATOM 1968 C CA . VAL A 1 265 ? -10.807 2.586 30.485 1.00 97.94 265 VAL A CA 1
ATOM 1969 C C . VAL A 1 265 ? -11.319 1.213 30.104 1.00 97.94 265 VAL A C 1
ATOM 1971 O O . VAL A 1 265 ? -10.543 0.323 29.757 1.00 97.94 265 VAL A O 1
ATOM 1974 N N . GLN A 1 266 ? -12.636 1.048 30.150 1.00 97.88 266 GLN A N 1
ATOM 1975 C CA . GLN A 1 266 ? -13.314 -0.188 29.788 1.00 97.88 266 GLN A CA 1
ATOM 1976 C C . GLN A 1 266 ? -14.383 0.069 28.734 1.00 97.88 266 GLN A C 1
ATOM 1978 O O . GLN A 1 266 ? -15.023 1.119 28.717 1.00 97.88 266 GLN A O 1
ATOM 1983 N N . LEU A 1 267 ? -14.613 -0.925 27.887 1.00 97.38 267 LEU A N 1
ATOM 1984 C CA . LEU A 1 267 ? -15.688 -0.951 26.910 1.00 97.38 267 LEU A CA 1
ATOM 1985 C C . LEU A 1 267 ? -16.595 -2.142 27.195 1.00 97.38 267 LEU A C 1
ATOM 1987 O O . LEU A 1 267 ? -16.129 -3.268 27.324 1.00 97.38 267 LEU A O 1
ATOM 1991 N N . THR A 1 268 ? -17.898 -1.906 27.263 1.00 96.69 268 THR A N 1
ATOM 1992 C CA . THR A 1 268 ? -18.909 -2.961 27.321 1.00 96.69 268 THR A CA 1
ATOM 1993 C C . THR A 1 268 ? -19.613 -3.044 25.973 1.00 96.69 268 THR A C 1
ATOM 1995 O O . THR A 1 268 ? -20.217 -2.069 25.526 1.00 96.69 268 THR A O 1
ATOM 1998 N N . ALA A 1 269 ? -19.519 -4.206 25.332 1.00 95.06 269 ALA A N 1
ATOM 1999 C CA . ALA A 1 269 ? -20.190 -4.515 24.078 1.00 95.06 269 ALA A CA 1
ATOM 2000 C C . ALA A 1 269 ? -21.706 -4.732 24.288 1.00 95.06 269 ALA A C 1
ATOM 2002 O O . ALA A 1 269 ? -22.128 -5.061 25.402 1.00 95.06 269 ALA A O 1
ATOM 2003 N N . PRO A 1 270 ? -22.538 -4.663 23.230 1.00 94.00 270 PRO A N 1
ATOM 2004 C CA . PRO A 1 270 ? -23.994 -4.816 23.336 1.00 94.00 270 PRO A CA 1
ATOM 2005 C C . PRO A 1 270 ? -24.472 -6.138 23.952 1.00 94.00 270 PRO A C 1
ATOM 2007 O O . PRO A 1 270 ? -25.579 -6.219 24.481 1.00 94.00 270 PRO A O 1
ATOM 2010 N N . ASN A 1 271 ? -23.654 -7.193 23.898 1.00 91.56 271 ASN A N 1
ATOM 2011 C CA . ASN A 1 271 ? -23.954 -8.485 24.521 1.00 91.56 271 ASN A CA 1
ATOM 2012 C C . ASN A 1 271 ? -23.523 -8.587 25.998 1.00 91.56 271 ASN A C 1
ATOM 2014 O O . ASN A 1 271 ? -23.699 -9.641 26.609 1.00 91.56 271 ASN A O 1
ATOM 2018 N N . GLY A 1 272 ? -22.966 -7.515 26.567 1.00 93.19 272 GLY A N 1
ATOM 2019 C CA . GLY A 1 272 ? -22.484 -7.444 27.944 1.00 93.19 272 GLY A CA 1
ATOM 2020 C C . GLY A 1 272 ? -21.025 -7.864 28.142 1.00 93.19 272 GLY A C 1
ATOM 2021 O O . GLY A 1 272 ? -20.546 -7.812 29.274 1.00 93.19 272 GLY A O 1
ATOM 2022 N N . THR A 1 273 ? -20.304 -8.268 27.088 1.00 94.12 273 THR A N 1
ATOM 2023 C CA . THR A 1 273 ? -18.860 -8.529 27.180 1.00 94.12 273 THR A CA 1
ATOM 2024 C C . THR A 1 273 ? -18.126 -7.244 27.537 1.00 94.12 273 THR A C 1
ATOM 2026 O O . THR A 1 273 ? -18.304 -6.227 26.873 1.00 94.12 273 THR A O 1
ATOM 2029 N N . MET A 1 274 ? -17.286 -7.300 28.566 1.00 94.44 274 MET A N 1
ATOM 2030 C CA . MET A 1 274 ? -16.484 -6.173 29.030 1.00 94.44 274 MET A CA 1
ATOM 2031 C C . MET A 1 274 ? -15.021 -6.374 28.637 1.00 94.44 274 MET A C 1
ATOM 2033 O O . MET A 1 274 ? -14.450 -7.433 28.896 1.00 94.44 274 MET A O 1
ATOM 2037 N N . LEU A 1 275 ? -14.429 -5.350 28.036 1.00 95.12 275 LEU A N 1
ATOM 2038 C CA . LEU A 1 275 ? -13.030 -5.282 27.641 1.00 95.12 275 LEU A CA 1
ATOM 2039 C C . LEU A 1 275 ? -12.362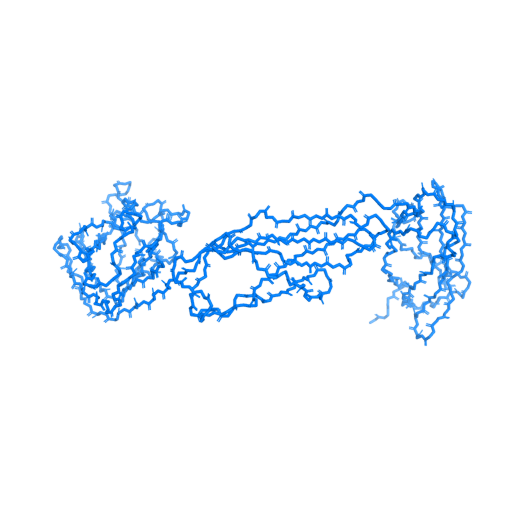 -4.173 28.447 1.00 95.12 275 LEU A C 1
ATOM 2041 O O . LEU A 1 275 ? -12.836 -3.038 28.432 1.00 95.12 275 LEU A O 1
ATOM 2045 N N . THR A 1 276 ? -11.265 -4.476 29.131 1.00 95.75 276 THR A N 1
ATOM 2046 C CA . THR A 1 276 ? -10.363 -3.427 29.616 1.00 95.75 276 THR A CA 1
ATOM 2047 C C . THR A 1 276 ? -9.467 -3.018 28.457 1.00 95.75 276 THR A C 1
ATOM 2049 O O . THR A 1 276 ? -8.934 -3.887 27.777 1.00 95.75 276 THR A O 1
ATOM 2052 N N . LEU A 1 277 ? -9.348 -1.715 28.213 1.00 96.44 277 LEU A N 1
ATOM 2053 C CA . LEU A 1 277 ? -8.541 -1.168 27.123 1.00 96.44 277 LEU A CA 1
ATOM 2054 C C . LEU A 1 277 ? -7.288 -0.442 27.631 1.00 96.44 277 LEU A C 1
ATOM 2056 O O . LEU A 1 277 ? -6.269 -0.395 26.951 1.00 96.44 277 LEU A O 1
ATOM 2060 N N . VAL A 1 278 ? -7.396 0.160 28.813 1.00 95.81 278 VAL A N 1
ATOM 2061 C CA . VAL A 1 278 ? -6.324 0.882 29.504 1.00 95.81 278 VAL A CA 1
ATOM 2062 C C . VAL A 1 278 ? -6.423 0.508 30.977 1.00 95.81 278 VAL A C 1
ATOM 2064 O O . VAL A 1 278 ? -7.517 0.614 31.541 1.00 95.81 278 VAL A O 1
ATOM 2067 N N . ASP A 1 279 ? -5.319 0.094 31.598 1.00 94.94 279 ASP A N 1
ATOM 2068 C CA . ASP A 1 279 ? -5.260 -0.256 33.020 1.00 94.94 279 ASP A CA 1
ATOM 2069 C C . ASP A 1 279 ? -4.065 0.420 33.686 1.00 94.94 279 ASP A C 1
ATOM 2071 O O . ASP A 1 279 ? -3.056 -0.201 34.011 1.00 94.94 279 ASP A O 1
ATOM 2075 N N . ARG A 1 280 ? -4.227 1.723 33.938 1.00 93.75 280 ARG A N 1
ATOM 2076 C CA . ARG A 1 280 ? -3.252 2.549 34.653 1.00 93.75 280 ARG A CA 1
ATOM 2077 C C . ARG A 1 280 ? -1.848 2.516 34.011 1.00 93.75 280 ARG A C 1
ATOM 2079 O O . ARG A 1 280 ? -0.902 2.107 34.689 1.00 93.75 280 ARG A O 1
ATOM 2086 N N . PRO A 1 281 ? -1.680 3.091 32.796 1.00 93.81 281 PRO A N 1
ATOM 2087 C CA . PRO A 1 281 ? -0.427 3.205 32.044 1.00 93.81 281 PRO A CA 1
ATOM 2088 C C . PRO A 1 281 ? 0.814 3.295 32.914 1.00 93.81 281 PRO A C 1
ATOM 2090 O O . PRO A 1 281 ? 0.965 4.265 33.650 1.00 93.81 281 PRO A O 1
ATOM 2093 N N . GLY A 1 282 ? 1.712 2.313 32.840 1.00 90.69 282 GLY A N 1
ATOM 2094 C CA . GLY A 1 282 ? 2.997 2.300 33.553 1.00 90.69 282 GLY A CA 1
ATOM 2095 C C . GLY A 1 282 ? 2.942 1.844 35.021 1.00 90.69 282 GLY A C 1
ATOM 2096 O O . GLY A 1 282 ? 3.984 1.772 35.682 1.00 90.69 282 GLY A O 1
ATOM 2097 N N . TYR A 1 283 ? 1.767 1.511 35.554 1.00 89.94 283 TYR A N 1
ATOM 2098 C CA . TYR A 1 283 ? 1.619 0.831 36.841 1.00 89.94 283 TYR A CA 1
ATOM 2099 C C . TYR A 1 283 ? 1.789 -0.694 36.659 1.00 89.94 283 TYR A C 1
ATOM 2101 O O . TYR A 1 283 ? 1.367 -1.238 35.649 1.00 89.94 283 TYR A O 1
ATOM 2109 N N . PRO A 1 284 ? 2.394 -1.440 37.606 1.00 89.94 284 PRO A N 1
ATOM 2110 C CA . PRO A 1 284 ? 3.015 -1.010 38.859 1.00 89.94 284 PRO A CA 1
ATOM 2111 C C . PRO A 1 284 ? 4.500 -0.636 38.722 1.00 89.94 284 PRO A C 1
ATOM 2113 O O . PRO A 1 284 ? 5.166 -0.451 39.744 1.00 89.94 284 PRO A O 1
ATOM 2116 N N . ALA A 1 285 ? 5.046 -0.560 37.500 1.00 88.19 285 ALA A N 1
ATOM 2117 C CA . ALA A 1 285 ? 6.459 -0.239 37.277 1.00 88.19 285 ALA A CA 1
ATOM 2118 C C . ALA A 1 285 ? 6.843 1.109 37.914 1.00 88.19 285 ALA A C 1
ATOM 2120 O O . ALA A 1 285 ? 7.910 1.230 38.523 1.00 88.19 285 ALA A O 1
ATOM 2121 N N . THR A 1 286 ? 5.937 2.089 37.862 1.00 86.81 286 THR A N 1
ATOM 2122 C CA . THR A 1 286 ? 5.946 3.270 38.728 1.00 86.81 286 THR A CA 1
ATOM 2123 C C . THR A 1 286 ? 4.759 3.226 39.707 1.00 86.81 286 THR A C 1
ATOM 2125 O O . THR A 1 286 ? 3.655 2.826 39.333 1.00 86.81 286 THR A O 1
ATOM 2128 N N . PRO A 1 287 ? 4.922 3.666 40.974 1.00 85.88 287 PRO A N 1
ATOM 2129 C CA . PRO A 1 287 ? 3.838 3.604 41.966 1.00 85.88 287 PRO A CA 1
ATOM 2130 C C . PRO A 1 287 ? 2.581 4.410 41.604 1.00 85.88 287 PRO A C 1
ATOM 2132 O O . PRO A 1 287 ? 1.498 4.105 42.097 1.00 85.88 287 PRO A O 1
ATOM 2135 N N . THR A 1 288 ? 2.737 5.440 40.770 1.00 85.56 288 THR A N 1
ATOM 2136 C CA . THR A 1 288 ? 1.686 6.380 40.347 1.00 85.56 288 THR A CA 1
ATOM 2137 C C . THR A 1 288 ? 1.347 6.254 38.859 1.00 85.56 288 THR A C 1
ATOM 2139 O O . THR A 1 288 ? 0.729 7.153 38.305 1.00 85.56 288 THR A O 1
ATOM 2142 N N . GLY A 1 289 ? 1.826 5.210 38.177 1.00 90.25 289 GLY A N 1
ATOM 2143 C CA . GLY A 1 289 ? 1.713 5.117 36.723 1.00 90.25 289 GLY A CA 1
ATOM 2144 C C . GLY A 1 289 ? 2.457 6.240 35.980 1.00 90.25 289 GLY A C 1
ATOM 2145 O O . GLY A 1 289 ? 3.355 6.910 36.510 1.00 90.25 289 GLY A O 1
ATOM 2146 N N . SER A 1 290 ? 2.117 6.401 34.710 1.00 91.31 290 SER A N 1
ATOM 2147 C CA . SER A 1 290 ? 2.760 7.256 33.726 1.00 91.31 290 SER A CA 1
ATOM 2148 C C . SER A 1 290 ? 2.231 8.693 33.841 1.00 91.31 290 SER A C 1
ATOM 2150 O O . SER A 1 290 ? 1.018 8.916 33.764 1.00 91.31 290 SER A O 1
ATOM 2152 N N . PRO A 1 291 ? 3.109 9.701 33.995 1.00 93.25 291 PRO A N 1
ATOM 2153 C CA . PRO A 1 291 ? 2.722 11.092 34.245 1.00 93.25 291 PRO A CA 1
ATOM 2154 C C . PRO A 1 291 ? 2.304 11.866 32.979 1.00 93.25 291 PRO A C 1
ATOM 2156 O O . PRO A 1 291 ? 2.243 13.097 32.996 1.00 93.25 291 PRO A O 1
ATOM 2159 N N . GLY A 1 292 ? 2.059 11.171 31.864 1.00 93.50 292 GLY A N 1
ATOM 2160 C CA . GLY A 1 292 ? 1.532 11.779 30.641 1.00 93.50 292 GLY A CA 1
ATOM 2161 C C . GLY A 1 292 ? 0.151 12.394 30.870 1.00 93.50 292 GLY A C 1
ATOM 2162 O O . GLY A 1 292 ? -0.594 11.954 31.741 1.00 93.50 292 GLY A O 1
ATOM 2163 N N . ILE A 1 293 ? -0.218 13.403 30.087 1.00 95.94 293 ILE A N 1
ATOM 2164 C CA . ILE A 1 293 ? -1.452 14.176 30.277 1.00 95.94 293 ILE A CA 1
ATOM 2165 C C . ILE A 1 293 ? -2.381 14.076 29.069 1.00 95.94 293 ILE A C 1
ATOM 2167 O O . ILE A 1 293 ? -1.939 13.840 27.946 1.00 95.94 293 ILE A O 1
ATOM 2171 N N . HIS A 1 294 ? -3.660 14.362 29.302 1.00 96.69 294 HIS A N 1
ATOM 2172 C CA . HIS A 1 294 ? -4.683 14.605 28.280 1.00 96.69 294 HIS A CA 1
ATOM 2173 C C . HIS A 1 294 ? -4.673 13.591 27.113 1.00 96.69 294 HIS A C 1
ATOM 2175 O O . HIS A 1 294 ? -4.401 13.996 25.970 1.00 96.69 294 HIS A O 1
ATOM 2181 N N . PRO A 1 295 ? -4.922 12.293 27.382 1.00 96.94 295 PRO A N 1
ATOM 2182 C CA . PRO A 1 295 ? -4.857 11.272 26.350 1.00 96.94 295 PRO A CA 1
ATOM 2183 C C . PRO A 1 295 ? -5.855 11.572 25.237 1.00 96.94 295 PRO A C 1
ATOM 2185 O O . PRO A 1 295 ? -7.053 11.736 25.470 1.00 96.94 295 PRO A O 1
ATOM 2188 N N . LYS A 1 296 ? -5.323 11.658 24.020 1.00 97.88 296 LYS A N 1
ATOM 2189 C CA . LYS A 1 296 ? -6.080 11.742 22.776 1.00 97.88 296 LYS A CA 1
ATOM 2190 C C . LYS A 1 296 ? -5.518 10.685 21.836 1.00 97.88 296 LYS A C 1
ATOM 2192 O O . LYS A 1 296 ? -4.577 10.953 21.085 1.00 97.88 296 LYS A O 1
ATOM 2197 N N . ILE A 1 297 ? -6.057 9.481 21.963 1.00 97.38 297 ILE A N 1
ATOM 2198 C CA . ILE A 1 297 ? -5.482 8.255 21.417 1.00 97.38 297 ILE A CA 1
ATOM 2199 C C . ILE A 1 297 ? -6.515 7.447 20.640 1.00 97.38 297 ILE A C 1
ATOM 2201 O O . ILE A 1 297 ? -7.716 7.579 20.873 1.00 97.38 297 ILE A O 1
ATOM 2205 N N . THR A 1 298 ? -6.020 6.585 19.761 1.00 97.81 298 THR A N 1
ATOM 2206 C CA . THR A 1 298 ? -6.775 5.455 19.215 1.00 97.81 298 THR A CA 1
ATOM 2207 C C . THR A 1 298 ? -6.212 4.171 19.813 1.00 97.81 298 THR A C 1
ATOM 2209 O O . THR A 1 298 ? -4.996 4.000 19.879 1.00 97.81 298 THR A O 1
ATOM 2212 N N . LEU A 1 299 ? -7.089 3.300 20.294 1.00 97.50 299 LEU A N 1
ATOM 2213 C CA . LEU A 1 299 ? -6.753 1.989 20.832 1.00 97.50 299 LEU A CA 1
ATOM 2214 C C . LEU A 1 299 ? -7.082 0.946 19.766 1.00 97.50 299 LEU A C 1
ATOM 2216 O O . LEU A 1 299 ? -8.250 0.808 19.410 1.00 97.50 299 LEU A O 1
ATOM 2220 N N . ASP A 1 300 ? -6.053 0.279 19.259 1.00 96.19 300 ASP A N 1
ATOM 2221 C CA . ASP A 1 300 ? -6.082 -0.623 18.100 1.00 96.19 300 ASP A CA 1
ATOM 2222 C C . ASP A 1 300 ? -5.195 -1.837 18.406 1.00 96.19 300 ASP A C 1
ATOM 2224 O O . ASP A 1 300 ? -4.022 -1.673 18.751 1.00 96.19 300 ASP A O 1
ATOM 2228 N N . ASP A 1 301 ? -5.744 -3.049 18.302 1.00 93.62 301 ASP A N 1
ATOM 2229 C CA . ASP A 1 301 ? -5.024 -4.286 18.623 1.00 93.62 301 ASP A CA 1
ATOM 2230 C C . ASP A 1 301 ? -3.867 -4.604 17.657 1.00 93.62 301 ASP A C 1
ATOM 2232 O O . ASP A 1 301 ? -2.928 -5.329 18.001 1.00 93.62 301 ASP A O 1
ATOM 2236 N N . GLN A 1 302 ? -3.857 -3.982 16.479 1.00 92.25 302 GLN A N 1
ATOM 2237 C CA . GLN A 1 302 ? -2.798 -4.113 15.479 1.00 92.25 302 GLN A CA 1
ATOM 2238 C C . GLN A 1 302 ? -1.668 -3.097 15.663 1.00 92.25 302 GLN A C 1
ATOM 2240 O O . GLN A 1 302 ? -0.631 -3.193 14.996 1.00 92.25 302 GLN A O 1
ATOM 2245 N N . ALA A 1 303 ? -1.815 -2.144 16.585 1.00 94.62 303 ALA A N 1
ATOM 2246 C CA . ALA A 1 303 ? -0.769 -1.180 16.872 1.00 94.62 303 ALA A CA 1
ATOM 2247 C C . ALA A 1 303 ? 0.483 -1.858 17.460 1.00 94.62 303 ALA A C 1
ATOM 2249 O O . ALA A 1 303 ? 0.424 -2.760 18.300 1.00 94.62 303 ALA A O 1
ATOM 2250 N N . GLU A 1 304 ? 1.665 -1.396 17.044 1.00 92.94 304 GLU A N 1
ATOM 2251 C CA . GLU A 1 304 ? 2.940 -2.008 17.446 1.00 92.94 304 GLU A CA 1
ATOM 2252 C C . GLU A 1 304 ? 3.239 -1.814 18.943 1.00 92.94 304 GLU A C 1
ATOM 2254 O O . GLU A 1 304 ? 3.726 -2.728 19.616 1.00 92.94 304 GLU A O 1
ATOM 2259 N N . THR A 1 305 ? 2.917 -0.642 19.490 1.00 94.12 305 THR A N 1
ATOM 2260 C CA . THR A 1 305 ? 3.261 -0.258 20.865 1.00 94.12 305 THR A CA 1
ATOM 2261 C C . THR A 1 305 ? 2.058 -0.318 21.795 1.00 94.12 305 THR A C 1
ATOM 2263 O O . THR A 1 305 ? 1.050 0.327 21.516 1.00 94.12 305 THR A O 1
ATOM 2266 N N . SER A 1 306 ? 2.194 -1.026 22.919 1.00 94.81 306 SER A N 1
ATOM 2267 C CA . SER A 1 306 ? 1.201 -1.032 24.003 1.00 94.81 306 SER A CA 1
ATOM 2268 C C . SER A 1 306 ? 1.088 0.341 24.668 1.00 94.81 306 SER A C 1
ATOM 2270 O O . SER A 1 306 ? 2.088 1.050 24.814 1.00 94.81 306 SER A O 1
ATOM 2272 N N . ILE A 1 307 ? -0.122 0.700 25.102 1.00 94.56 307 ILE A N 1
ATOM 2273 C CA . ILE A 1 307 ? -0.378 1.904 25.903 1.00 94.56 307 ILE A CA 1
ATOM 2274 C C . ILE A 1 307 ? 0.308 1.850 27.280 1.00 94.56 307 ILE A C 1
ATOM 2276 O O . ILE A 1 307 ? 0.664 2.894 27.830 1.00 94.56 307 ILE A O 1
ATOM 2280 N N . GLU A 1 308 ? 0.549 0.648 27.811 1.00 90.38 308 GLU A N 1
ATOM 2281 C CA . GLU A 1 308 ? 1.160 0.425 29.128 1.00 90.38 308 GLU A CA 1
ATOM 2282 C C . GLU A 1 308 ? 2.698 0.435 29.092 1.00 90.38 308 GLU A C 1
ATOM 2284 O O . GLU A 1 308 ? 3.346 0.809 30.072 1.00 90.38 308 GLU A O 1
ATOM 2289 N N . ASP A 1 309 ? 3.298 0.091 27.947 1.00 85.94 309 ASP A N 1
ATOM 2290 C CA . ASP A 1 309 ? 4.756 -0.044 27.791 1.00 85.94 309 ASP A CA 1
ATOM 2291 C C . ASP A 1 309 ? 5.481 1.296 27.549 1.00 85.94 309 ASP A C 1
ATOM 2293 O O . ASP A 1 309 ? 6.711 1.341 27.423 1.00 85.94 309 ASP A O 1
ATOM 2297 N N . ILE A 1 310 ? 4.748 2.413 27.480 1.00 81.62 310 ILE A N 1
ATOM 2298 C CA . ILE A 1 310 ? 5.314 3.725 27.155 1.00 81.62 310 ILE A CA 1
ATOM 2299 C C . ILE A 1 310 ? 5.496 4.586 28.405 1.00 81.62 310 ILE A C 1
ATOM 2301 O O . ILE A 1 310 ? 4.555 5.009 29.082 1.00 81.62 310 ILE A O 1
ATOM 2305 N N . ALA A 1 311 ? 6.752 4.959 28.652 1.00 83.25 311 ALA A N 1
ATOM 2306 C CA . ALA A 1 311 ? 7.096 5.972 29.637 1.00 83.25 311 ALA A CA 1
ATOM 2307 C C . ALA A 1 311 ? 6.845 7.379 29.068 1.00 83.25 311 ALA A C 1
ATOM 2309 O O . ALA A 1 311 ? 7.676 7.931 28.342 1.00 83.25 311 ALA A O 1
ATOM 2310 N N . PHE A 1 312 ? 5.713 7.984 29.424 1.00 87.31 312 PHE A N 1
ATOM 2311 C CA . PHE A 1 312 ? 5.440 9.386 29.121 1.00 87.31 312 PHE A CA 1
ATOM 2312 C C . PHE A 1 312 ? 6.112 10.293 30.153 1.00 87.31 312 PHE A C 1
ATOM 2314 O O . PHE A 1 312 ? 6.231 9.958 31.331 1.00 87.31 312 PHE A O 1
ATOM 2321 N N . SER A 1 313 ? 6.563 11.466 29.717 1.00 91.69 313 SER A N 1
ATOM 2322 C CA . SER A 1 313 ? 7.118 12.477 30.622 1.00 91.69 313 SER A CA 1
ATOM 2323 C C . SER A 1 313 ? 6.017 13.346 31.233 1.00 91.69 313 SER A C 1
ATOM 2325 O O . SER A 1 313 ? 4.976 13.573 30.619 1.00 91.69 313 SER A O 1
ATOM 2327 N N . ALA A 1 314 ? 6.262 13.898 32.423 1.00 92.25 314 ALA A N 1
ATOM 2328 C CA . ALA A 1 314 ? 5.333 14.828 33.060 1.00 92.25 314 ALA A CA 1
ATOM 2329 C C . ALA A 1 314 ? 5.020 16.020 32.140 1.00 92.25 314 ALA A C 1
ATOM 2331 O O . ALA A 1 314 ? 5.925 16.683 31.630 1.00 92.25 314 ALA A O 1
ATOM 2332 N N . GLY A 1 315 ? 3.730 16.284 31.928 1.00 91.62 315 GLY A N 1
ATOM 2333 C CA . GLY A 1 315 ? 3.257 17.355 31.047 1.00 91.62 315 GLY A CA 1
ATOM 2334 C C . GLY A 1 315 ? 3.250 17.013 29.551 1.00 91.62 315 GLY A C 1
ATOM 2335 O O . GLY A 1 315 ? 2.774 17.819 28.752 1.00 91.62 315 GLY A O 1
ATOM 2336 N N . GLN A 1 316 ? 3.753 15.838 29.155 1.00 95.94 316 GLN A N 1
ATOM 2337 C CA . GLN A 1 316 ? 3.689 15.369 27.774 1.00 95.94 316 GLN A CA 1
ATOM 2338 C C . GLN A 1 316 ? 2.269 14.918 27.452 1.00 95.94 316 GLN A C 1
ATOM 2340 O O . GLN A 1 316 ? 1.712 14.075 28.151 1.00 95.94 316 GLN A O 1
ATOM 2345 N N . GLN A 1 317 ? 1.699 15.442 26.368 1.00 95.94 317 GLN A N 1
ATOM 2346 C CA . GLN A 1 317 ? 0.417 14.950 25.890 1.00 95.94 317 GLN A CA 1
ATOM 2347 C C . GLN A 1 317 ? 0.559 13.533 25.323 1.00 95.94 317 GLN A C 1
ATOM 2349 O O . GLN A 1 317 ? 1.459 13.274 24.521 1.00 95.94 317 GLN A O 1
ATOM 2354 N N . VAL A 1 318 ? -0.346 12.639 25.713 1.00 95.94 318 VAL A N 1
ATOM 2355 C CA . VAL A 1 318 ? -0.410 11.273 25.186 1.00 95.94 318 VAL A CA 1
ATOM 2356 C C . VAL A 1 318 ? -1.208 11.286 23.879 1.00 95.94 318 VAL A C 1
ATOM 2358 O O . VAL A 1 318 ? -2.409 11.554 23.882 1.00 95.94 318 VAL A O 1
ATOM 2361 N N . LEU A 1 319 ? -0.519 11.061 22.757 1.00 96.69 319 LEU A N 1
ATOM 2362 C CA . LEU A 1 319 ? -1.052 11.141 21.393 1.00 96.69 319 LEU A CA 1
ATOM 2363 C C . LEU A 1 319 ? -0.613 9.926 20.578 1.00 96.69 319 LEU A C 1
ATOM 2365 O O . LEU A 1 319 ? 0.532 9.500 20.709 1.00 96.69 319 LEU A O 1
ATOM 2369 N N . GLY A 1 320 ? -1.475 9.461 19.676 1.00 95.81 320 GLY A N 1
ATOM 2370 C CA . GLY A 1 320 ? -1.150 8.415 18.705 1.00 95.81 320 GLY A CA 1
ATOM 2371 C C . GLY A 1 320 ? -2.091 7.219 18.777 1.00 95.81 320 GLY A C 1
ATOM 2372 O O . GLY A 1 320 ? -3.150 7.292 19.401 1.00 95.81 320 GLY A O 1
ATOM 2373 N N . THR A 1 321 ? -1.681 6.137 18.124 1.00 96.81 321 THR A N 1
ATOM 2374 C CA . THR A 1 321 ? -2.375 4.850 18.144 1.00 96.81 321 THR A CA 1
ATOM 2375 C C . THR A 1 321 ? -1.577 3.875 19.003 1.00 96.81 321 THR A C 1
ATOM 2377 O O . THR A 1 321 ? -0.359 3.779 18.843 1.00 96.81 321 THR A O 1
ATOM 2380 N N . PHE A 1 322 ? -2.247 3.181 19.918 1.00 96.88 322 PHE A N 1
ATOM 2381 C CA . PHE A 1 322 ? -1.623 2.260 20.863 1.00 96.88 322 PHE A CA 1
ATOM 2382 C C . PHE A 1 322 ? -2.412 0.964 20.964 1.00 96.88 322 PHE A C 1
ATOM 2384 O O . PHE A 1 322 ? -3.636 0.971 20.869 1.00 96.88 322 PHE A O 1
ATOM 2391 N N . ARG A 1 323 ? -1.708 -0.135 21.226 1.00 96.62 323 ARG A N 1
ATOM 2392 C CA . ARG A 1 323 ? -2.339 -1.412 21.533 1.00 96.62 323 ARG A CA 1
ATOM 2393 C C . ARG A 1 323 ? -2.922 -1.359 22.944 1.00 96.62 323 ARG A C 1
ATOM 2395 O O . ARG A 1 323 ? -2.207 -0.902 23.845 1.00 96.62 323 ARG A O 1
ATOM 2402 N N . PRO A 1 324 ? -4.182 -1.776 23.155 1.00 95.62 324 PRO A N 1
ATOM 2403 C CA . PRO A 1 324 ? -4.732 -1.919 24.497 1.00 95.62 324 PRO A CA 1
ATOM 2404 C C . PRO A 1 324 ? -3.939 -2.943 25.315 1.00 95.62 324 PRO A C 1
ATOM 2406 O O . PRO A 1 324 ? -3.287 -3.826 24.761 1.00 95.62 324 PRO A O 1
ATOM 2409 N N . ASP A 1 325 ? -4.027 -2.860 26.638 1.00 90.50 325 ASP A N 1
ATOM 2410 C CA . ASP A 1 325 ? -3.452 -3.872 27.526 1.00 90.50 325 ASP A CA 1
ATOM 2411 C C . ASP A 1 325 ? -4.365 -4.068 28.757 1.00 90.50 325 ASP A C 1
ATOM 2413 O O . ASP A 1 325 ? -4.653 -3.094 29.461 1.00 90.50 325 ASP A O 1
ATOM 2417 N N . PRO A 1 326 ? -4.884 -5.287 29.009 1.00 87.12 326 PRO A N 1
ATOM 2418 C CA . PRO A 1 326 ? -4.749 -6.473 28.165 1.00 87.12 326 PRO A CA 1
ATOM 2419 C C . PRO A 1 326 ? -5.400 -6.268 26.793 1.00 87.12 326 PRO A C 1
ATOM 2421 O O . PRO A 1 326 ? -6.491 -5.712 26.681 1.00 87.12 326 PRO A O 1
ATOM 2424 N N . ASP A 1 327 ? -4.743 -6.759 25.747 1.00 84.12 327 ASP A N 1
ATOM 2425 C CA . ASP A 1 327 ? -5.256 -6.643 24.388 1.00 84.12 327 ASP A CA 1
ATOM 2426 C C . ASP A 1 327 ? -6.388 -7.649 24.137 1.00 84.12 327 ASP A C 1
ATOM 2428 O O . ASP A 1 327 ? -6.162 -8.847 23.941 1.00 84.12 327 ASP A O 1
ATOM 2432 N N . LEU A 1 328 ? -7.628 -7.168 24.233 1.00 87.19 328 LEU A N 1
ATOM 2433 C CA . LEU A 1 328 ? -8.835 -7.988 24.140 1.00 87.19 328 LEU A CA 1
ATOM 2434 C C . LEU A 1 328 ? -9.797 -7.520 23.038 1.00 87.19 328 LEU A C 1
ATOM 2436 O O . LEU A 1 328 ? -10.907 -8.050 22.977 1.00 87.19 328 LEU A O 1
ATOM 2440 N N . LEU A 1 329 ? -9.424 -6.556 22.185 1.00 88.19 329 LEU A N 1
ATOM 2441 C CA . LEU A 1 329 ? -10.331 -6.029 21.151 1.00 88.19 329 LEU A CA 1
ATOM 2442 C C . LEU A 1 329 ? -10.737 -7.118 20.146 1.00 88.19 329 LEU A C 1
ATOM 2444 O O . LEU A 1 329 ? -11.932 -7.311 19.925 1.00 88.19 329 LEU A O 1
ATOM 2448 N N . ALA A 1 330 ? -9.807 -7.958 19.690 1.00 88.38 330 ALA A N 1
ATOM 2449 C CA . ALA A 1 330 ? -10.123 -9.118 18.854 1.00 88.38 330 ALA A CA 1
ATOM 2450 C C . ALA A 1 330 ? -11.174 -10.090 19.444 1.00 88.38 330 ALA A C 1
ATOM 2452 O O . ALA A 1 330 ? -11.788 -10.857 18.699 1.00 88.38 330 ALA A O 1
ATOM 2453 N N . ASN A 1 331 ? -11.434 -10.083 20.761 1.00 88.12 331 ASN A N 1
ATOM 2454 C CA . ASN A 1 331 ? -12.436 -10.969 21.376 1.00 88.12 331 ASN A CA 1
ATOM 2455 C C . ASN A 1 331 ? -13.880 -10.615 21.003 1.00 88.12 331 ASN A C 1
ATOM 2457 O O . ASN A 1 331 ? -14.777 -11.428 21.241 1.00 88.12 331 ASN A O 1
ATOM 2461 N N . VAL A 1 332 ? -14.122 -9.419 20.459 1.00 89.50 332 VAL A N 1
ATOM 2462 C CA . VAL A 1 332 ? -15.447 -9.030 19.959 1.00 89.50 332 VAL A CA 1
ATOM 2463 C C . VAL A 1 332 ? -15.624 -9.288 18.465 1.00 89.50 332 VAL A C 1
ATOM 2465 O O . VAL A 1 332 ? -16.710 -9.046 17.937 1.00 89.50 332 VAL A O 1
ATOM 2468 N N . ASN A 1 333 ? -14.614 -9.840 17.784 1.00 90.81 333 ASN A N 1
ATOM 2469 C CA . ASN A 1 333 ? -14.751 -10.251 16.391 1.00 90.81 333 ASN A CA 1
ATOM 2470 C C . ASN A 1 333 ? -15.888 -11.275 16.247 1.00 90.81 333 ASN A C 1
ATOM 2472 O O . ASN A 1 333 ? -16.003 -12.244 17.000 1.00 90.81 333 ASN A O 1
ATOM 2476 N N . GLY A 1 334 ? -16.764 -11.035 15.275 1.00 89.62 334 GLY A N 1
ATOM 2477 C CA . GLY A 1 334 ? -18.000 -11.779 15.051 1.00 89.62 334 GLY A CA 1
ATOM 2478 C C . GLY A 1 334 ? -19.219 -11.251 15.818 1.00 89.62 334 GLY A C 1
ATOM 2479 O O . GLY A 1 334 ? -20.329 -11.720 15.561 1.00 89.62 334 GLY A O 1
ATOM 2480 N N . PHE A 1 335 ? -19.072 -10.285 16.733 1.00 91.06 335 PHE A N 1
ATOM 2481 C CA . PHE A 1 335 ? -20.225 -9.649 17.382 1.00 91.06 335 PHE A CA 1
ATOM 2482 C C . PHE A 1 335 ? -20.917 -8.684 16.416 1.00 91.06 335 PHE A C 1
ATOM 2484 O O . PHE A 1 335 ? -20.299 -8.164 15.494 1.00 91.06 335 PHE A O 1
ATOM 2491 N N . ALA A 1 336 ? -22.207 -8.420 16.626 1.00 88.56 336 ALA A N 1
ATOM 2492 C CA . ALA A 1 336 ? -22.920 -7.421 15.835 1.00 88.56 336 ALA A CA 1
ATOM 2493 C C . ALA A 1 336 ? -22.405 -6.001 16.136 1.00 88.56 336 ALA A C 1
ATOM 2495 O O . ALA A 1 336 ? -22.191 -5.669 17.302 1.00 88.56 336 ALA A O 1
ATOM 2496 N N . TYR A 1 337 ? -22.291 -5.146 15.110 1.00 84.00 337 TYR A N 1
ATOM 2497 C CA . TYR A 1 337 ? -22.004 -3.712 15.316 1.00 84.00 337 TYR A CA 1
ATOM 2498 C C . TYR A 1 337 ? -23.137 -3.022 16.073 1.00 84.00 337 TYR A C 1
ATOM 2500 O O . TYR A 1 337 ? -22.895 -2.160 16.915 1.00 84.00 337 TYR A O 1
ATOM 2508 N N . SER A 1 338 ? -24.380 -3.381 15.733 1.00 90.94 338 SER A N 1
ATOM 2509 C CA . SER A 1 338 ? -25.579 -2.710 16.222 1.00 90.94 338 SER A CA 1
ATOM 2510 C C . SER A 1 338 ? -25.810 -2.933 17.709 1.00 90.94 338 SER A C 1
ATOM 2512 O O . SER A 1 338 ? -25.716 -4.062 18.195 1.00 90.94 338 SER A O 1
ATOM 2514 N N . GLY A 1 339 ? -26.255 -1.882 18.386 1.00 93.50 339 GLY A N 1
ATOM 2515 C CA . GLY A 1 339 ? -26.609 -1.909 19.796 1.00 93.50 339 GLY A CA 1
ATOM 2516 C C . GLY A 1 339 ? -25.892 -0.831 20.592 1.00 93.50 339 GLY A C 1
ATOM 2517 O O . GLY A 1 339 ? -25.313 0.102 20.032 1.00 93.50 339 GLY A O 1
ATOM 2518 N N . ASP A 1 340 ? -25.976 -0.972 21.910 1.00 96.06 340 ASP A N 1
ATOM 2519 C CA . ASP A 1 340 ? -25.404 -0.026 22.857 1.00 96.06 340 ASP A CA 1
ATOM 2520 C C . ASP A 1 340 ? -23.985 -0.456 23.225 1.00 96.06 340 ASP A C 1
ATOM 2522 O O . ASP A 1 340 ? -23.780 -1.481 23.876 1.00 96.06 340 ASP A O 1
ATOM 2526 N N . TRP A 1 341 ? -23.012 0.353 22.820 1.00 96.62 341 TRP A N 1
ATOM 2527 C CA . TRP A 1 341 ? -21.636 0.273 23.292 1.00 96.62 341 TRP A CA 1
ATOM 2528 C C . TRP A 1 341 ? -21.462 1.253 24.441 1.00 96.62 341 TRP A C 1
ATOM 2530 O O . TRP A 1 341 ? -21.852 2.417 24.335 1.00 96.62 341 TRP A O 1
ATOM 2540 N N . ILE A 1 342 ? -20.898 0.797 25.555 1.00 97.94 342 ILE A N 1
ATOM 2541 C CA . ILE A 1 342 ? -20.765 1.617 26.762 1.00 97.94 342 ILE A CA 1
ATOM 2542 C C . ILE A 1 342 ? -19.290 1.750 27.104 1.00 97.94 342 ILE A C 1
ATOM 2544 O O . ILE A 1 342 ? -18.652 0.754 27.439 1.00 97.94 342 ILE A O 1
ATOM 2548 N N . ILE A 1 343 ? -18.758 2.969 27.062 1.00 98.44 343 ILE A N 1
ATOM 2549 C CA . ILE A 1 343 ? -17.439 3.255 27.625 1.00 98.44 343 ILE A CA 1
ATOM 2550 C C . ILE A 1 343 ? -17.586 3.568 29.112 1.00 98.44 343 ILE A C 1
ATOM 2552 O O . ILE A 1 343 ? -18.498 4.300 29.503 1.00 98.44 343 ILE A O 1
ATOM 2556 N N . THR A 1 344 ? -16.672 3.051 29.924 1.00 98.56 344 THR A N 1
ATOM 2557 C CA . THR A 1 344 ? -16.502 3.425 31.328 1.00 98.56 344 THR A CA 1
ATOM 2558 C C . THR A 1 344 ? -15.085 3.942 31.530 1.00 98.56 344 THR A C 1
ATOM 2560 O O . THR A 1 344 ? -14.127 3.291 31.121 1.00 98.56 344 THR A O 1
ATOM 2563 N N . VAL A 1 345 ? -14.955 5.119 32.142 1.00 98.38 345 VAL A N 1
ATOM 2564 C CA . VAL A 1 345 ? -13.662 5.744 32.450 1.00 98.38 345 VAL A CA 1
ATOM 2565 C C . VAL A 1 345 ? -13.628 6.091 33.930 1.00 98.38 345 VAL A C 1
ATOM 2567 O O . VAL A 1 345 ? -14.475 6.856 34.398 1.00 98.38 345 VAL A O 1
ATOM 2570 N N . SER A 1 346 ? -12.656 5.551 34.654 1.00 98.00 346 SER A N 1
ATOM 2571 C CA . SER A 1 346 ? -12.461 5.785 36.086 1.00 98.00 346 SER A CA 1
ATOM 2572 C C . SER A 1 346 ? -11.053 6.280 36.380 1.00 98.00 346 SER A C 1
ATOM 2574 O O . SER A 1 346 ? -10.103 5.986 35.656 1.00 98.00 346 SER A O 1
ATOM 2576 N N . ASP A 1 347 ? -10.939 7.033 37.467 1.00 97.44 347 ASP A N 1
ATOM 2577 C CA . ASP A 1 347 ? -9.677 7.474 38.049 1.00 97.44 347 ASP A CA 1
ATOM 2578 C C . ASP A 1 347 ? -9.434 6.680 39.342 1.00 97.44 347 ASP A C 1
ATOM 2580 O O . ASP A 1 347 ? -10.316 6.557 40.196 1.00 97.44 347 ASP A O 1
ATOM 2584 N N . HIS A 1 348 ? -8.245 6.093 39.454 1.00 95.12 348 HIS A N 1
ATOM 2585 C CA . HIS A 1 348 ? -7.838 5.188 40.526 1.00 95.12 348 HIS A CA 1
ATOM 2586 C C . HIS A 1 348 ? -6.776 5.777 41.463 1.00 95.12 348 HIS A C 1
ATOM 2588 O O . HIS A 1 348 ? -6.158 5.035 42.237 1.00 95.12 348 HIS A O 1
ATOM 2594 N N . ASN A 1 349 ? -6.533 7.084 41.407 1.00 93.38 349 ASN A N 1
ATOM 2595 C CA . ASN A 1 349 ? -5.582 7.744 42.284 1.00 93.38 349 ASN A CA 1
ATOM 2596 C C . ASN A 1 349 ? -6.080 9.135 42.684 1.00 93.38 349 ASN A C 1
ATOM 2598 O O . ASN A 1 349 ? -6.706 9.842 41.914 1.00 93.38 349 ASN A O 1
ATOM 2602 N N . ALA A 1 350 ? -5.812 9.550 43.919 1.00 89.81 350 ALA A N 1
ATOM 2603 C CA . ALA A 1 350 ? -6.299 10.840 44.396 1.00 89.81 350 ALA A CA 1
ATOM 2604 C C . ALA A 1 350 ? -5.432 12.001 43.898 1.00 89.81 350 ALA A C 1
ATOM 2606 O O . ALA A 1 350 ? -4.205 11.969 44.020 1.00 89.81 350 ALA A O 1
ATOM 2607 N N . GLY A 1 351 ? -6.080 13.091 43.492 1.00 84.31 351 GLY A N 1
ATOM 2608 C CA . GLY A 1 351 ? -5.456 14.402 43.357 1.00 84.31 351 GLY A CA 1
ATOM 2609 C C . GLY A 1 351 ? -5.858 15.200 42.125 1.00 84.31 351 GLY A C 1
ATOM 2610 O O . GLY A 1 351 ? -5.471 16.371 42.040 1.00 84.31 351 GLY A O 1
ATOM 2611 N N . SER A 1 352 ? -6.588 14.639 41.161 1.00 83.00 352 SER A N 1
ATOM 2612 C CA . 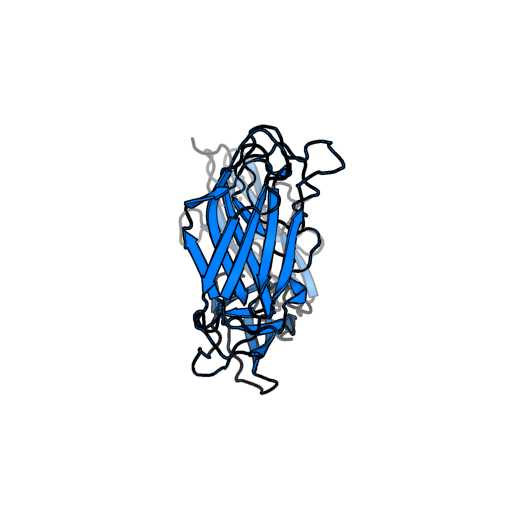SER A 1 352 ? -6.977 15.373 39.953 1.00 83.00 352 SER A CA 1
ATOM 2613 C C . SER A 1 352 ? -8.181 14.745 39.252 1.00 83.00 352 SER A C 1
ATOM 2615 O O . SER A 1 352 ? -7.983 13.844 38.453 1.00 83.00 352 SER A O 1
ATOM 2617 N N . PRO A 1 353 ? -9.403 15.294 39.407 1.00 93.25 353 PRO A N 1
ATOM 2618 C CA . PRO A 1 353 ? -10.519 14.864 38.573 1.00 93.25 353 PRO A CA 1
ATOM 2619 C C . PRO A 1 353 ? -10.244 15.156 37.092 1.00 93.25 353 PRO A C 1
ATOM 2621 O O . PRO A 1 353 ? -9.508 16.087 36.740 1.00 93.25 353 PRO A O 1
ATOM 2624 N N . GLY A 1 354 ? -10.914 14.410 36.218 1.00 96.38 354 GLY A N 1
ATOM 2625 C CA . GLY A 1 354 ? -10.779 14.531 34.770 1.00 96.38 354 GLY A CA 1
ATOM 2626 C C . GLY A 1 354 ? -12.041 14.977 34.042 1.00 96.38 354 GLY A C 1
ATOM 2627 O O . GLY A 1 354 ? -13.068 15.322 34.630 1.00 96.38 354 GLY A O 1
ATOM 2628 N N . LEU A 1 355 ? -11.975 14.925 32.714 1.00 98.12 355 LEU A N 1
ATOM 2629 C CA . LEU A 1 355 ? -13.107 15.128 31.815 1.00 98.12 355 LEU A CA 1
ATOM 2630 C C . LEU A 1 355 ? -12.976 14.207 30.600 1.00 98.12 355 LEU A C 1
ATOM 2632 O O . LEU A 1 355 ? -12.030 14.348 29.829 1.00 98.12 355 LEU A O 1
ATOM 2636 N N . LEU A 1 356 ? -13.958 13.340 30.366 1.00 98.44 356 LEU A N 1
ATOM 2637 C CA . LEU A 1 356 ? -14.114 12.676 29.075 1.00 98.44 356 LEU A CA 1
ATOM 2638 C C . LEU A 1 356 ? -14.728 13.680 28.094 1.00 98.44 356 LEU A C 1
ATOM 2640 O O . LEU A 1 356 ? -15.893 14.067 28.241 1.00 98.44 356 LEU A O 1
ATOM 2644 N N . ARG A 1 357 ? -13.941 14.131 27.110 1.00 98.38 357 ARG A N 1
ATOM 2645 C CA . ARG A 1 357 ? -14.412 15.068 26.082 1.00 98.38 357 ARG A CA 1
ATOM 2646 C C . ARG A 1 357 ? -15.174 14.324 25.012 1.00 98.38 357 ARG A C 1
ATOM 2648 O O . ARG A 1 357 ? -16.338 14.637 24.780 1.00 98.38 357 ARG A O 1
ATOM 2655 N N . ASN A 1 358 ? -14.513 13.352 24.392 1.00 98.25 358 ASN A N 1
ATOM 2656 C CA . ASN A 1 358 ? -15.040 12.595 23.271 1.00 98.25 358 ASN A CA 1
ATOM 2657 C C . ASN A 1 358 ? -14.593 11.139 23.373 1.00 98.25 358 ASN A C 1
ATOM 2659 O O . ASN A 1 358 ? -13.514 10.850 23.887 1.00 98.25 358 ASN A O 1
ATOM 2663 N N . TRP A 1 359 ? -15.390 10.244 22.814 1.00 98.38 359 TRP A N 1
ATOM 2664 C CA . TRP A 1 359 ? -14.941 8.900 22.477 1.00 98.38 359 TRP A CA 1
ATOM 2665 C C . TRP A 1 359 ? -15.723 8.395 21.273 1.00 98.38 359 TRP A C 1
ATOM 2667 O O . TRP A 1 359 ? -16.725 8.993 20.882 1.00 98.38 359 TRP A O 1
ATOM 2677 N N . GLY A 1 360 ? -15.260 7.320 20.664 1.00 97.31 360 GLY A N 1
ATOM 2678 C CA . GLY A 1 360 ? -15.932 6.729 19.525 1.00 97.31 360 GLY A CA 1
ATOM 2679 C C . GLY A 1 360 ? -15.361 5.380 19.157 1.00 97.31 360 GLY A C 1
ATOM 2680 O O . GLY A 1 360 ? -14.400 4.916 19.768 1.00 97.31 360 GLY A O 1
ATOM 2681 N N . MET A 1 361 ? -15.942 4.792 18.123 1.00 95.25 361 MET A N 1
ATOM 2682 C CA . MET A 1 361 ? -15.477 3.544 17.539 1.00 95.25 361 MET A CA 1
ATOM 2683 C C . MET A 1 361 ? -15.224 3.715 16.045 1.00 95.25 361 MET A C 1
ATOM 2685 O O . MET A 1 361 ? -15.968 4.424 15.356 1.00 95.25 361 MET A O 1
ATOM 2689 N N . ILE A 1 362 ? -14.178 3.052 15.569 1.00 93.56 362 ILE A N 1
ATOM 2690 C CA . ILE A 1 362 ? -13.952 2.759 14.158 1.00 93.56 362 ILE A CA 1
ATOM 2691 C C . ILE A 1 362 ? -14.039 1.242 14.054 1.00 93.56 362 ILE A C 1
ATOM 2693 O O . ILE A 1 362 ? -13.377 0.537 14.802 1.00 93.56 362 ILE A O 1
ATOM 2697 N N . ALA A 1 363 ? -14.925 0.736 13.213 1.00 91.69 363 ALA A N 1
ATOM 2698 C CA . ALA A 1 363 ? -15.226 -0.683 13.158 1.00 91.69 363 ALA A CA 1
ATOM 2699 C C . ALA A 1 363 ? -15.350 -1.123 11.704 1.00 91.69 363 ALA A C 1
ATOM 2701 O O . ALA A 1 363 ? -16.000 -0.421 10.927 1.00 91.69 363 ALA A O 1
ATOM 2702 N N . SER A 1 364 ? -14.747 -2.260 11.346 1.00 89.12 364 SER A N 1
ATOM 2703 C CA . SER A 1 364 ? -14.784 -2.825 9.984 1.00 89.12 364 SER A CA 1
ATOM 2704 C C . SER A 1 364 ? -15.239 -4.261 9.935 1.00 89.12 364 SER A C 1
ATOM 2706 O O . SER A 1 364 ? -15.294 -4.907 11.010 1.00 89.12 364 SER A O 1
#

Foldseek 3Di:
DFAQAKDKDFDFDFAEQAQFDFAKTKMAIGGGPQGFDQFFWWKQKDFPDRPDIWHWHDDDDPRMTMITHGHDGEFTKMWIKIWTAGPVGDIAIVVRPPPVDTGIYHHYADDDAKDKAFDDDAADELVPPQDKGKMFIADRQGWDWKKKWKDKQNHTDDIDTWDDDPRMTMDTDPDHSVRDDAQIKMWMKMKIFHPGPVRHIDIDDRDMYGHHHKDWDKDFDFDKFDFQDPQTDKDKDFDPDWDDWFPFKKKWFWKFWQAQLQKWKWKQDQVRDIDTFAHRAQPPVPVNHARAGGEGEMAGQPDPAASNPDRHDRDHHHYYYHHGVVRCRNVRGGPTPGGMMMMGMHGNHGDIMMTGGMMIMTTD